Protein AF-A0A091H5Q1-F1 (afdb_monomer)

Radius of gyration: 19.89 Å; Cα contacts (8 Å, |Δi|>4): 163; chains: 1; bounding box: 53×26×58 Å

Sequence (190 aa):
LQGIIQAYKSGITLQGNTTSLGRWDFSGSFFFSISAITTIGYGNLSPSTATGRIFCILFALFGIPLNLVLLNEIGQLILLGVQHSAHYLEELFHWKKTSLLIKTCVLVTGFLLFLLLPPLLFSDKEGWSYEEGFYYSFITLSTIGFGDYVIGMNPDRTYPSWYKNVISLWIIFGMAWLALVIKFCINFLE

Structure (mmCIF, N/CA/C/O backbone):
data_AF-A0A091H5Q1-F1
#
_entry.id   AF-A0A091H5Q1-F1
#
loop_
_atom_site.group_PDB
_atom_site.id
_atom_site.type_symbol
_atom_site.label_atom_id
_atom_site.label_alt_id
_atom_site.label_comp_id
_atom_site.label_asym_id
_atom_site.label_entity_id
_atom_site.label_seq_id
_atom_site.pdbx_PDB_ins_code
_atom_site.Cartn_x
_atom_site.Cartn_y
_atom_site.Cartn_z
_atom_site.occupancy
_atom_site.B_iso_or_equiv
_atom_site.auth_seq_id
_atom_site.auth_comp_id
_atom_site.auth_asym_id
_atom_site.auth_atom_id
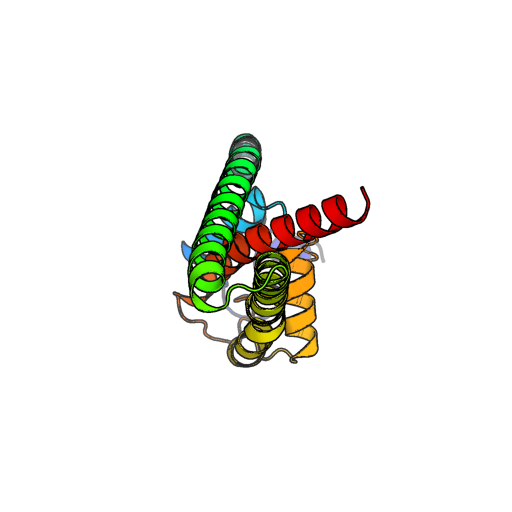_atom_site.pdbx_PDB_model_num
ATOM 1 N N . LEU A 1 1 ? 21.558 -14.231 -26.210 1.00 64.12 1 LEU A N 1
ATOM 2 C CA . LEU A 1 1 ? 21.054 -14.245 -24.814 1.00 64.12 1 LEU A CA 1
ATOM 3 C C . LEU A 1 1 ? 21.439 -12.984 -24.026 1.00 64.12 1 LEU A C 1
ATOM 5 O O . LEU A 1 1 ? 20.551 -12.345 -23.484 1.00 64.12 1 LEU A O 1
ATOM 9 N N . GLN A 1 2 ? 22.715 -12.571 -24.002 1.00 74.69 2 GLN A N 1
ATOM 10 C CA . GLN A 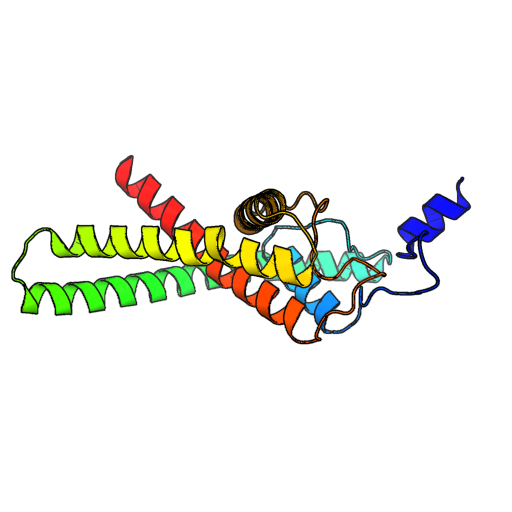1 2 ? 23.159 -11.371 -23.262 1.00 74.69 2 GLN A CA 1
ATOM 11 C C . GLN A 1 2 ? 22.426 -10.076 -23.661 1.00 74.69 2 GLN A C 1
ATOM 13 O O . GLN A 1 2 ? 21.997 -9.338 -22.783 1.00 74.69 2 GLN A O 1
ATOM 18 N N . GLY A 1 3 ? 22.191 -9.843 -24.958 1.00 75.81 3 GLY A N 1
ATOM 19 C CA . GLY A 1 3 ? 21.431 -8.673 -25.422 1.00 75.81 3 GLY A CA 1
ATOM 20 C C . GLY A 1 3 ? 19.977 -8.640 -24.930 1.00 75.81 3 GLY A C 1
ATOM 21 O O . GLY A 1 3 ? 19.479 -7.581 -24.573 1.00 75.81 3 GLY A O 1
ATOM 22 N N . ILE A 1 4 ? 19.328 -9.804 -24.816 1.00 75.50 4 ILE A N 1
ATOM 23 C CA . ILE A 1 4 ? 17.957 -9.939 -24.293 1.00 75.50 4 ILE A CA 1
ATOM 24 C C . ILE A 1 4 ? 17.930 -9.603 -22.798 1.00 75.50 4 ILE A C 1
ATOM 26 O O . ILE A 1 4 ? 17.087 -8.834 -22.345 1.00 75.50 4 ILE A O 1
ATOM 30 N N . ILE A 1 5 ? 18.899 -10.126 -22.040 1.00 72.44 5 ILE A N 1
ATOM 31 C CA . ILE A 1 5 ? 19.049 -9.831 -20.609 1.00 72.44 5 ILE A CA 1
ATOM 32 C C . ILE A 1 5 ? 19.308 -8.336 -20.395 1.00 72.44 5 ILE A C 1
ATOM 34 O O . ILE A 1 5 ? 18.765 -7.740 -19.467 1.00 72.44 5 ILE A O 1
ATOM 38 N N . GLN A 1 6 ? 20.127 -7.719 -21.245 1.00 73.56 6 GLN A N 1
ATOM 39 C CA . GLN A 1 6 ? 20.456 -6.303 -21.135 1.00 73.56 6 GLN A CA 1
ATOM 40 C C . GLN A 1 6 ? 19.273 -5.400 -21.500 1.00 73.56 6 GLN A C 1
ATOM 42 O O . GLN A 1 6 ? 19.016 -4.450 -20.765 1.00 73.56 6 GLN A O 1
ATOM 47 N N . ALA A 1 7 ? 18.509 -5.741 -22.543 1.00 69.75 7 ALA A N 1
ATOM 48 C CA . ALA A 1 7 ? 17.274 -5.046 -22.909 1.00 69.75 7 ALA A CA 1
ATOM 49 C C . ALA A 1 7 ? 16.208 -5.139 -21.800 1.00 69.75 7 ALA A C 1
ATOM 51 O O . ALA A 1 7 ? 15.599 -4.134 -21.428 1.00 69.75 7 ALA A O 1
ATOM 52 N N . TYR A 1 8 ? 16.047 -6.322 -21.199 1.00 70.25 8 TYR A N 1
ATOM 53 C CA . TYR A 1 8 ? 15.157 -6.513 -20.053 1.00 70.25 8 TYR A CA 1
ATOM 54 C C . TYR A 1 8 ? 15.601 -5.670 -18.846 1.00 70.25 8 TYR A C 1
ATOM 56 O O . TYR A 1 8 ? 14.795 -4.957 -18.247 1.00 70.25 8 TYR A O 1
ATOM 64 N N . LYS A 1 9 ? 16.905 -5.670 -18.528 1.00 67.50 9 LYS A N 1
ATOM 65 C CA . LYS A 1 9 ? 17.487 -4.849 -17.448 1.00 67.50 9 LYS A CA 1
ATOM 66 C C . LYS A 1 9 ? 17.387 -3.344 -17.701 1.00 67.50 9 LYS A C 1
ATOM 68 O O . LYS A 1 9 ? 17.325 -2.582 -16.740 1.00 67.50 9 LYS A O 1
ATOM 73 N N . SER A 1 10 ? 17.368 -2.903 -18.958 1.00 64.25 10 SER A N 1
ATOM 74 C CA . SER A 1 10 ? 17.132 -1.499 -19.309 1.00 64.25 10 SER A CA 1
ATOM 75 C C . SER A 1 10 ? 15.648 -1.112 -19.285 1.00 64.25 10 SER A C 1
ATOM 77 O O . SER A 1 10 ? 15.325 0.041 -19.552 1.00 64.25 10 SER A O 1
ATOM 79 N N . GLY A 1 11 ? 14.750 -2.042 -18.942 1.00 61.12 11 GLY A N 1
ATOM 80 C CA . GLY A 1 11 ? 13.317 -1.789 -18.790 1.00 61.12 11 GLY A CA 1
ATOM 81 C C . GLY A 1 11 ? 12.495 -1.968 -20.068 1.00 61.12 11 GLY A C 1
ATOM 82 O O . GLY A 1 11 ? 11.297 -1.677 -20.037 1.00 61.12 11 GLY A O 1
ATOM 83 N N . ILE A 1 12 ? 13.107 -2.469 -21.149 1.00 65.75 12 ILE A N 1
ATOM 84 C CA . ILE A 1 12 ? 12.436 -2.768 -22.418 1.00 65.75 12 ILE A CA 1
ATOM 85 C C . ILE A 1 12 ? 11.731 -4.118 -22.266 1.00 65.75 12 ILE A C 1
ATOM 87 O O . ILE A 1 12 ? 12.368 -5.139 -21.994 1.00 65.75 12 ILE A O 1
ATOM 91 N N . THR A 1 13 ? 10.409 -4.131 -22.417 1.00 61.91 13 THR A N 1
ATOM 92 C CA . THR A 1 13 ? 9.637 -5.373 -22.486 1.00 61.91 13 THR A CA 1
ATOM 93 C C . THR A 1 13 ? 9.862 -6.027 -23.846 1.00 61.91 13 THR A C 1
ATOM 95 O O . THR A 1 13 ? 9.791 -5.383 -24.885 1.00 61.91 13 THR A O 1
ATOM 98 N N . LEU A 1 14 ? 10.148 -7.330 -23.846 1.00 60.03 14 LEU A N 1
ATOM 99 C CA . LEU A 1 14 ? 10.445 -8.098 -25.065 1.00 60.03 14 LEU A CA 1
ATOM 100 C C . LEU A 1 14 ? 9.193 -8.371 -25.920 1.00 60.03 14 LEU A C 1
ATOM 102 O O . LEU A 1 14 ? 9.299 -8.902 -27.020 1.00 60.03 14 LEU A O 1
ATOM 106 N N . GLN A 1 15 ? 8.016 -8.020 -25.400 1.00 55.56 15 GLN A N 1
ATOM 107 C CA . GLN A 1 15 ? 6.706 -8.401 -25.910 1.00 55.56 15 GLN A CA 1
ATOM 108 C C . GLN A 1 15 ? 5.883 -7.136 -26.209 1.00 55.56 15 GLN A C 1
ATOM 110 O O . GLN A 1 15 ? 4.918 -6.832 -25.519 1.00 55.56 15 GLN A O 1
ATOM 115 N N . GLY A 1 16 ? 6.332 -6.340 -27.188 1.00 56.22 16 GLY A N 1
ATOM 116 C CA . GLY A 1 16 ? 5.608 -5.157 -27.676 1.00 56.22 16 GLY A CA 1
ATOM 117 C C . GLY A 1 16 ? 6.505 -4.076 -28.294 1.00 56.22 16 GLY A C 1
ATOM 118 O O . GLY A 1 16 ? 7.691 -3.989 -27.994 1.00 56.22 16 GLY A O 1
ATOM 119 N N . ASN A 1 17 ? 5.929 -3.218 -29.145 1.00 54.94 17 ASN A N 1
ATOM 120 C CA . ASN A 1 17 ? 6.605 -2.060 -29.761 1.00 54.94 17 ASN A CA 1
ATOM 121 C C . ASN A 1 17 ? 6.528 -0.790 -28.879 1.00 54.94 17 ASN A C 1
ATOM 123 O O . ASN A 1 17 ? 6.463 0.331 -29.379 1.00 54.94 17 ASN A O 1
ATOM 127 N N . THR A 1 18 ? 6.461 -0.952 -27.555 1.00 55.91 18 THR A N 1
ATOM 128 C CA . THR A 1 18 ? 6.329 0.156 -26.597 1.00 55.91 18 THR A CA 1
ATOM 129 C C . THR A 1 18 ? 7.589 0.258 -25.748 1.00 55.91 18 THR A C 1
ATOM 131 O O . THR A 1 18 ? 7.932 -0.668 -25.017 1.00 55.91 18 THR A O 1
ATOM 134 N N . THR A 1 19 ? 8.284 1.391 -25.837 1.00 55.19 19 THR A N 1
ATOM 135 C CA . THR A 1 19 ? 9.610 1.605 -25.232 1.00 55.19 19 THR A CA 1
ATOM 136 C C . THR A 1 19 ? 9.572 1.890 -23.729 1.00 55.19 19 THR A C 1
ATOM 138 O O . THR A 1 19 ? 10.580 1.709 -23.048 1.00 55.19 19 THR A O 1
ATOM 141 N N . SER A 1 20 ? 8.425 2.287 -23.176 1.00 55.81 20 SER A N 1
ATOM 142 C CA . SER A 1 20 ? 8.214 2.405 -21.734 1.00 55.81 20 SER A CA 1
ATOM 143 C C . SER A 1 20 ? 6.719 2.334 -21.420 1.00 55.81 20 SER A C 1
ATOM 145 O O . SER A 1 20 ? 5.927 3.155 -21.863 1.00 55.81 20 SER A O 1
ATOM 147 N N . LEU A 1 21 ? 6.309 1.341 -20.638 1.00 60.41 21 LEU A N 1
ATOM 148 C CA . LEU A 1 21 ? 4.916 1.111 -20.237 1.00 60.41 21 LEU A CA 1
ATOM 149 C C . LEU A 1 21 ? 4.403 2.135 -19.193 1.00 60.41 21 LEU A C 1
ATOM 151 O O . LEU A 1 21 ? 3.797 1.779 -18.183 1.00 60.41 21 LEU A O 1
ATOM 155 N N . GLY A 1 22 ? 4.775 3.411 -19.338 1.00 59.81 22 GLY A N 1
ATOM 156 C CA . GLY A 1 22 ? 4.610 4.405 -18.272 1.00 59.81 22 GLY A CA 1
ATOM 157 C C . GLY A 1 22 ? 5.386 4.021 -17.004 1.00 59.81 22 GLY A C 1
ATOM 158 O O . GLY A 1 22 ? 4.942 4.256 -15.884 1.00 59.81 22 GLY A O 1
ATOM 159 N N . ARG A 1 23 ? 6.532 3.341 -17.165 1.00 70.00 23 ARG A N 1
ATOM 160 C CA . ARG A 1 23 ? 7.374 2.861 -16.054 1.00 70.00 23 ARG A CA 1
ATOM 161 C C . ARG A 1 23 ? 7.949 4.012 -15.218 1.00 70.00 23 ARG A C 1
ATOM 163 O O . ARG A 1 23 ? 7.946 3.936 -13.998 1.00 70.00 23 ARG A O 1
ATOM 170 N N . TRP A 1 24 ? 8.414 5.067 -15.889 1.00 83.38 24 TRP A N 1
ATOM 171 C CA . TRP A 1 24 ? 9.031 6.257 -15.285 1.00 83.38 24 TRP A CA 1
ATOM 172 C C . TRP A 1 24 ? 8.299 7.551 -15.660 1.00 83.38 24 TRP A C 1
ATOM 174 O O . TRP A 1 24 ? 8.886 8.630 -15.646 1.00 83.38 24 TRP A O 1
ATOM 184 N N . ASP A 1 25 ? 7.015 7.460 -16.016 1.00 86.56 25 ASP A N 1
ATOM 185 C CA . ASP A 1 25 ? 6.169 8.653 -16.041 1.00 86.56 25 ASP A CA 1
ATOM 186 C C . ASP A 1 25 ? 5.876 9.113 -14.598 1.00 86.56 25 ASP A C 1
ATOM 188 O O . ASP A 1 25 ? 6.304 8.481 -13.626 1.00 86.56 25 ASP A O 1
ATOM 192 N N . PHE A 1 26 ? 5.173 10.233 -14.429 1.00 88.12 26 PHE A N 1
ATOM 193 C CA . PHE A 1 26 ? 4.872 10.756 -13.094 1.00 88.12 26 PHE A CA 1
ATOM 194 C C . PHE A 1 26 ? 4.132 9.732 -12.217 1.00 88.12 26 PHE A C 1
ATOM 196 O O . PHE A 1 26 ? 4.480 9.552 -11.052 1.00 88.12 26 PHE A O 1
ATOM 203 N N . SER A 1 27 ? 3.141 9.031 -12.773 1.00 88.88 27 SER A N 1
ATOM 204 C CA . SER A 1 27 ? 2.296 8.124 -11.994 1.00 88.88 27 SER A CA 1
ATOM 205 C C . SER A 1 27 ? 3.020 6.824 -11.629 1.00 88.88 27 SER A C 1
ATOM 207 O O . SER A 1 27 ? 2.910 6.354 -10.497 1.00 88.88 27 SER A O 1
ATOM 209 N N . GLY A 1 28 ? 3.832 6.285 -12.541 1.00 89.38 28 GLY A N 1
ATOM 210 C CA . GLY A 1 28 ? 4.745 5.175 -12.280 1.00 89.38 28 GLY A CA 1
ATOM 211 C C . GLY A 1 28 ? 5.826 5.540 -11.265 1.00 89.38 28 GLY A C 1
ATOM 212 O O . GLY A 1 28 ? 6.089 4.762 -10.351 1.00 89.38 28 GLY A O 1
ATOM 213 N N . SER A 1 29 ? 6.383 6.751 -11.350 1.00 91.50 29 SER A N 1
ATOM 214 C CA . SER A 1 29 ? 7.378 7.246 -10.387 1.00 91.50 29 SER A CA 1
ATOM 215 C C . SER A 1 29 ? 6.774 7.447 -8.995 1.00 91.50 29 SER A C 1
ATOM 217 O O . SER A 1 29 ? 7.408 7.115 -7.992 1.00 91.50 29 SER A O 1
ATOM 219 N N . PHE A 1 30 ? 5.535 7.941 -8.913 1.00 92.75 30 PHE A N 1
ATOM 220 C CA . PHE A 1 30 ? 4.805 8.073 -7.653 1.00 92.75 30 PHE A CA 1
ATOM 221 C C . PHE A 1 30 ? 4.505 6.704 -7.032 1.00 92.75 30 PHE A C 1
ATOM 223 O O . PHE A 1 30 ? 4.803 6.486 -5.859 1.00 92.75 30 PHE A O 1
ATOM 230 N N . PHE A 1 31 ? 4.002 5.753 -7.825 1.00 93.50 31 PHE A N 1
ATOM 231 C CA . PHE A 1 31 ? 3.775 4.373 -7.384 1.00 93.50 31 PHE A CA 1
ATOM 232 C C . PHE A 1 31 ? 5.066 3.697 -6.899 1.00 93.50 31 PHE A C 1
ATOM 234 O O . PHE A 1 31 ? 5.077 3.091 -5.829 1.00 93.50 31 PHE A O 1
ATOM 241 N N . PHE A 1 32 ? 6.176 3.870 -7.625 1.00 93.56 32 PHE A N 1
ATOM 242 C CA . PHE A 1 32 ? 7.494 3.404 -7.192 1.00 93.56 32 PHE A CA 1
ATOM 243 C C . PHE A 1 32 ? 7.899 4.013 -5.849 1.00 93.56 32 PHE A C 1
ATOM 245 O O . PHE A 1 32 ? 8.291 3.284 -4.940 1.00 93.56 32 PHE A O 1
ATOM 252 N N . SER A 1 33 ? 7.757 5.332 -5.712 1.00 95.06 33 SER A N 1
ATOM 253 C CA . SER A 1 33 ? 8.126 6.066 -4.500 1.00 95.06 33 SER A CA 1
ATOM 254 C C . SER A 1 33 ? 7.356 5.554 -3.288 1.00 95.06 33 SER A C 1
ATOM 256 O O . SER A 1 33 ? 7.978 5.251 -2.272 1.00 95.06 33 SER A O 1
ATOM 258 N N . ILE A 1 34 ? 6.035 5.375 -3.422 1.00 95.50 34 ILE A N 1
ATOM 259 C CA . ILE A 1 34 ? 5.202 4.757 -2.385 1.00 95.50 34 ILE A CA 1
ATOM 260 C C . ILE A 1 34 ? 5.694 3.340 -2.096 1.00 95.50 34 ILE A C 1
ATOM 262 O O . ILE A 1 34 ? 6.075 3.076 -0.965 1.00 95.50 34 ILE A O 1
ATOM 266 N N . SER A 1 35 ? 5.817 2.470 -3.103 1.00 95.25 35 SER A N 1
ATOM 267 C CA . SER A 1 35 ? 6.255 1.079 -2.896 1.00 95.25 35 SER A CA 1
ATOM 268 C C . SER A 1 35 ? 7.613 0.945 -2.188 1.00 95.25 35 SER A C 1
ATOM 270 O O . SER A 1 35 ? 7.834 -0.025 -1.461 1.00 95.25 35 SER A O 1
ATOM 272 N N . ALA A 1 36 ? 8.517 1.911 -2.390 1.00 95.69 36 ALA A N 1
ATOM 273 C CA . ALA A 1 36 ? 9.833 1.947 -1.767 1.00 95.69 36 ALA A CA 1
ATOM 274 C C . ALA A 1 36 ? 9.760 2.376 -0.293 1.00 95.69 36 ALA A C 1
ATOM 276 O O . ALA A 1 36 ? 10.342 1.707 0.560 1.00 95.69 36 ALA A O 1
ATOM 277 N N . ILE A 1 37 ? 9.033 3.456 0.029 1.00 96.50 37 ILE A N 1
ATOM 278 C CA . ILE A 1 37 ? 8.906 3.940 1.419 1.00 96.50 37 ILE A CA 1
ATOM 279 C C . ILE A 1 37 ? 7.985 3.063 2.272 1.00 96.50 37 ILE A C 1
ATOM 281 O O . ILE A 1 37 ? 8.140 3.009 3.489 1.00 96.50 37 ILE A O 1
ATOM 285 N N . THR A 1 38 ? 7.045 2.357 1.642 1.00 95.25 38 THR A N 1
ATOM 286 C CA . THR A 1 38 ? 6.162 1.382 2.293 1.00 95.25 38 THR A CA 1
ATOM 287 C C . THR A 1 38 ? 6.792 -0.00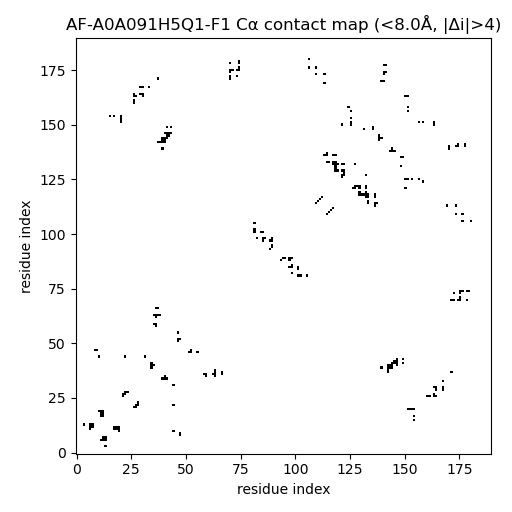0 2.413 1.00 95.25 38 THR A C 1
ATOM 289 O O . THR A 1 38 ? 6.106 -0.940 2.797 1.00 95.25 38 THR A O 1
ATOM 292 N N . THR A 1 39 ? 8.068 -0.140 2.039 1.00 95.81 39 THR A N 1
ATOM 293 C CA . THR A 1 39 ? 8.840 -1.389 2.107 1.00 95.81 39 THR A CA 1
ATOM 294 C C . THR A 1 39 ? 8.219 -2.571 1.354 1.00 95.81 39 THR A C 1
ATOM 296 O O . THR A 1 39 ? 8.555 -3.710 1.644 1.00 95.81 39 THR A O 1
ATOM 299 N N . ILE A 1 40 ? 7.339 -2.317 0.377 1.00 96.19 40 ILE A N 1
ATOM 300 C CA . ILE A 1 40 ? 6.744 -3.364 -0.470 1.00 96.19 40 ILE A CA 1
ATOM 301 C C . ILE A 1 40 ? 7.777 -3.844 -1.486 1.00 96.19 40 ILE A C 1
ATOM 303 O O . ILE A 1 40 ? 8.013 -5.035 -1.617 1.00 96.19 40 ILE A O 1
ATOM 307 N N . GLY A 1 41 ? 8.384 -2.905 -2.220 1.00 92.94 41 GLY A N 1
ATOM 308 C CA . GLY A 1 41 ? 9.517 -3.191 -3.096 1.00 92.94 41 GLY A CA 1
ATOM 309 C C . GLY A 1 41 ? 9.292 -4.288 -4.146 1.00 92.94 41 GLY A C 1
ATOM 310 O O . GLY A 1 41 ? 10.137 -5.167 -4.259 1.00 92.94 41 GLY A O 1
ATOM 311 N N . TYR A 1 42 ? 8.240 -4.190 -4.973 1.00 91.31 42 TYR A N 1
ATOM 312 C CA . TYR A 1 42 ? 7.899 -5.184 -6.016 1.00 91.31 42 TYR A CA 1
ATOM 313 C C . TYR A 1 42 ? 9.054 -5.620 -6.937 1.00 91.31 42 TYR A C 1
ATOM 315 O O . TYR A 1 42 ? 8.963 -6.637 -7.613 1.00 91.31 42 TYR A O 1
ATOM 323 N N . GLY A 1 43 ? 10.112 -4.817 -7.076 1.00 85.38 43 GLY A N 1
ATOM 324 C CA . GLY A 1 43 ? 11.306 -5.173 -7.854 1.00 85.38 43 GLY A CA 1
ATOM 325 C C . GLY A 1 43 ? 11.132 -5.129 -9.378 1.00 85.38 43 GLY A C 1
ATOM 326 O O . GLY A 1 43 ? 12.122 -5.106 -10.111 1.00 85.38 43 GLY A O 1
ATOM 327 N N . ASN A 1 44 ? 9.898 -5.026 -9.873 1.00 81.06 44 ASN A N 1
ATOM 328 C CA . ASN A 1 44 ? 9.584 -4.860 -11.291 1.00 81.06 44 ASN A CA 1
ATOM 329 C C . ASN A 1 44 ? 10.045 -3.497 -11.854 1.00 81.06 44 ASN A C 1
ATOM 331 O O . ASN A 1 44 ? 10.257 -3.365 -13.062 1.00 81.06 44 ASN A O 1
ATOM 335 N N . LEU A 1 45 ? 10.215 -2.486 -11.000 1.00 82.12 45 LEU A N 1
ATOM 336 C CA . LEU A 1 45 ? 10.811 -1.195 -11.320 1.00 82.12 45 LEU A CA 1
ATOM 337 C C . LEU A 1 45 ? 11.941 -0.908 -10.328 1.00 82.12 45 LEU A C 1
ATOM 339 O O . LEU A 1 45 ? 11.731 -0.914 -9.118 1.00 82.12 45 LEU A O 1
ATOM 343 N N . SER A 1 46 ? 13.146 -0.651 -10.833 1.00 84.19 46 SER A N 1
ATOM 344 C CA . SER A 1 46 ? 14.294 -0.297 -9.997 1.00 84.19 46 SER A CA 1
ATOM 345 C C . SER A 1 46 ? 15.265 0.633 -10.732 1.00 84.19 46 SER A C 1
ATOM 347 O O . SER A 1 46 ? 15.386 0.559 -11.961 1.00 84.19 46 SER A O 1
ATOM 349 N N . PRO A 1 47 ? 15.963 1.534 -10.012 1.00 86.56 47 PRO A N 1
ATOM 350 C CA . PRO A 1 47 ? 16.936 2.430 -10.620 1.00 86.56 47 PRO A CA 1
ATOM 351 C C . PRO A 1 47 ? 18.135 1.644 -11.171 1.00 86.56 47 PRO A C 1
ATOM 353 O O . PRO A 1 47 ? 18.871 0.958 -10.453 1.00 86.56 47 PRO A O 1
ATOM 356 N N . SER A 1 48 ? 18.366 1.777 -12.474 1.00 84.25 48 SER A N 1
ATOM 357 C CA . SER A 1 48 ? 19.481 1.127 -13.168 1.00 84.25 48 SER A CA 1
ATOM 358 C C . SER A 1 48 ? 20.782 1.937 -13.104 1.00 84.25 48 SER A C 1
ATOM 360 O O . SER A 1 48 ? 21.861 1.353 -13.192 1.00 84.25 48 SER A O 1
ATOM 362 N N . THR A 1 49 ? 20.701 3.257 -12.901 1.00 89.38 49 THR A N 1
ATOM 363 C CA . THR A 1 49 ? 21.856 4.168 -12.858 1.00 89.38 49 THR A CA 1
ATOM 364 C C . THR A 1 49 ? 22.504 4.218 -11.473 1.00 89.38 49 THR A C 1
ATOM 366 O O . THR A 1 49 ? 21.826 4.110 -10.451 1.00 89.38 49 THR A O 1
ATOM 369 N N . ALA A 1 50 ? 23.824 4.429 -11.419 1.00 92.56 50 ALA A N 1
ATOM 370 C CA . ALA A 1 50 ? 24.553 4.560 -10.152 1.00 92.56 50 ALA A CA 1
ATOM 371 C C . ALA A 1 50 ? 24.005 5.717 -9.297 1.00 92.56 50 ALA A C 1
ATOM 373 O O . ALA A 1 50 ? 23.680 5.526 -8.127 1.00 92.56 50 ALA A O 1
ATOM 374 N N . THR A 1 51 ? 23.805 6.887 -9.909 1.00 93.94 51 THR A N 1
ATOM 375 C CA . THR A 1 51 ? 23.225 8.065 -9.249 1.00 93.94 51 THR A CA 1
ATOM 376 C C . THR A 1 51 ? 21.807 7.802 -8.742 1.00 93.94 51 THR A C 1
ATOM 378 O O . THR A 1 51 ? 21.494 8.149 -7.607 1.00 93.94 51 THR A O 1
ATOM 381 N N . GLY A 1 52 ? 20.958 7.140 -9.540 1.00 92.19 52 GLY A N 1
ATOM 382 C CA . GLY A 1 52 ? 19.588 6.807 -9.140 1.00 92.19 52 GLY A CA 1
ATOM 383 C C . GLY A 1 52 ? 19.533 5.842 -7.955 1.00 92.19 52 GLY A C 1
ATOM 384 O O . GLY A 1 52 ? 18.679 5.989 -7.085 1.00 92.19 52 GLY A O 1
ATOM 385 N N . ARG A 1 53 ? 20.475 4.895 -7.866 1.00 93.75 53 ARG A N 1
ATOM 386 C CA . ARG A 1 53 ? 20.596 3.991 -6.710 1.00 93.75 53 ARG A CA 1
ATOM 387 C C . ARG A 1 53 ? 21.018 4.731 -5.445 1.00 93.75 53 ARG A C 1
ATOM 389 O O . ARG A 1 53 ? 20.402 4.520 -4.408 1.00 93.75 53 ARG A O 1
ATOM 396 N N . ILE A 1 54 ? 22.011 5.619 -5.532 1.00 96.69 54 ILE A N 1
ATOM 397 C CA . ILE A 1 54 ? 22.445 6.447 -4.391 1.00 96.69 54 ILE A CA 1
ATOM 398 C C . ILE A 1 54 ? 21.289 7.326 -3.901 1.00 96.69 54 ILE A C 1
ATOM 400 O O . ILE A 1 54 ? 21.014 7.373 -2.704 1.00 96.69 54 ILE A O 1
ATOM 404 N N . PHE A 1 55 ? 20.566 7.965 -4.824 1.00 95.62 55 PHE A N 1
ATOM 405 C CA . PHE A 1 55 ? 19.368 8.730 -4.490 1.00 95.62 55 PHE A CA 1
ATOM 406 C C . PHE A 1 55 ? 18.308 7.859 -3.804 1.00 95.62 55 PHE A C 1
ATOM 408 O O . PHE A 1 55 ? 17.790 8.245 -2.762 1.00 95.62 55 PHE A O 1
ATOM 415 N N . CYS A 1 56 ? 18.024 6.668 -4.339 1.00 95.31 56 CYS A N 1
ATOM 416 C CA . CYS A 1 56 ? 17.045 5.744 -3.766 1.00 95.31 56 CYS A CA 1
ATOM 417 C C . CYS A 1 56 ? 17.415 5.300 -2.341 1.00 95.31 56 CYS A C 1
ATOM 419 O O . CYS A 1 56 ? 16.524 5.155 -1.510 1.00 95.31 56 CYS A O 1
ATOM 421 N N . ILE A 1 57 ? 18.709 5.121 -2.044 1.00 96.31 57 ILE A N 1
ATOM 422 C CA . ILE A 1 57 ? 19.190 4.805 -0.689 1.00 96.31 57 ILE A CA 1
ATOM 423 C C . ILE A 1 57 ? 18.854 5.949 0.273 1.00 96.31 57 ILE A C 1
ATOM 425 O O . ILE A 1 57 ? 18.251 5.709 1.316 1.00 96.31 57 ILE A O 1
ATOM 429 N N . LEU A 1 58 ? 19.202 7.190 -0.081 1.00 97.19 58 LEU A N 1
ATOM 430 C CA . LEU A 1 58 ? 18.905 8.362 0.753 1.00 97.19 58 LEU A CA 1
ATOM 431 C C . LEU A 1 58 ? 17.395 8.585 0.899 1.00 97.19 58 LEU A C 1
ATOM 433 O O . LEU A 1 58 ? 16.911 8.871 1.991 1.00 97.19 58 LEU A O 1
ATOM 437 N N . PHE A 1 59 ? 16.645 8.405 -0.187 1.00 96.62 59 PHE A N 1
ATOM 438 C CA . PHE A 1 59 ? 15.192 8.509 -0.197 1.00 96.62 59 PHE A CA 1
ATOM 439 C C . PHE A 1 59 ? 14.539 7.482 0.737 1.00 96.62 59 PHE A C 1
ATOM 441 O O . PHE A 1 59 ? 13.700 7.856 1.550 1.00 96.62 59 PHE A O 1
ATOM 448 N N . ALA A 1 60 ? 14.953 6.213 0.683 1.00 96.19 60 ALA A N 1
ATOM 449 C CA . ALA A 1 60 ? 14.431 5.169 1.563 1.00 96.19 60 ALA A CA 1
ATOM 450 C C . ALA A 1 60 ? 14.838 5.382 3.032 1.00 96.19 60 ALA A C 1
ATOM 452 O O . ALA A 1 60 ? 14.014 5.179 3.922 1.00 96.19 60 ALA A O 1
ATOM 453 N N . LEU A 1 61 ? 16.070 5.848 3.285 1.00 96.69 61 LEU A N 1
ATOM 454 C CA . LEU A 1 61 ? 16.591 6.103 4.633 1.00 96.69 61 LEU A CA 1
ATOM 455 C C . LEU A 1 61 ? 15.706 7.070 5.431 1.00 96.69 61 LEU A C 1
ATOM 457 O O . LEU A 1 61 ? 15.447 6.825 6.605 1.00 96.69 61 LEU A O 1
ATOM 461 N N . PHE A 1 62 ? 15.233 8.149 4.803 1.00 96.81 62 PHE A N 1
ATOM 462 C CA . PHE A 1 62 ? 14.335 9.114 5.449 1.00 96.81 62 PHE A CA 1
ATOM 463 C C . PHE A 1 62 ? 12.853 8.793 5.222 1.00 96.81 62 PHE A C 1
ATOM 465 O O . PHE A 1 62 ? 12.024 9.030 6.101 1.00 96.81 62 PHE A O 1
ATOM 472 N N . GLY A 1 63 ? 12.514 8.237 4.060 1.00 96.81 63 GLY A N 1
ATOM 473 C CA . GLY A 1 63 ? 11.141 7.955 3.661 1.00 96.81 63 GLY A CA 1
ATOM 474 C C . GLY A 1 63 ? 10.488 6.838 4.469 1.00 96.81 63 GLY A C 1
ATOM 475 O O . GLY A 1 63 ? 9.333 6.988 4.854 1.00 96.81 63 GLY A O 1
ATOM 476 N N . ILE A 1 64 ? 11.211 5.754 4.778 1.00 96.50 64 ILE A N 1
ATOM 477 C CA . ILE A 1 64 ? 10.657 4.630 5.553 1.00 96.50 64 ILE A CA 1
ATOM 478 C C . ILE A 1 64 ? 10.286 5.070 6.983 1.00 96.50 64 ILE A C 1
ATOM 480 O O . ILE A 1 64 ? 9.130 4.873 7.364 1.00 96.50 64 ILE A O 1
ATOM 484 N N . PRO A 1 65 ? 11.173 5.719 7.774 1.00 96.69 65 PRO A N 1
ATOM 485 C CA . PRO A 1 65 ? 10.795 6.233 9.092 1.00 96.69 65 PRO A CA 1
ATOM 486 C C . PRO A 1 65 ? 9.626 7.219 9.039 1.00 96.69 65 PRO A C 1
ATOM 488 O O . PRO A 1 65 ? 8.711 7.129 9.856 1.00 96.69 65 PRO A O 1
ATOM 491 N N . LEU A 1 66 ? 9.621 8.133 8.062 1.00 95.38 66 LEU A N 1
ATOM 492 C CA . LEU A 1 66 ? 8.534 9.098 7.902 1.00 95.38 66 LEU A CA 1
ATOM 493 C C . LEU A 1 66 ? 7.203 8.407 7.579 1.00 95.38 66 LEU A C 1
ATOM 495 O O . LEU A 1 66 ? 6.171 8.776 8.134 1.00 95.38 66 LEU A O 1
ATOM 499 N N . ASN A 1 67 ? 7.226 7.382 6.725 1.00 94.50 67 ASN A N 1
ATOM 500 C CA . ASN A 1 67 ? 6.049 6.585 6.411 1.00 94.50 67 ASN A CA 1
ATOM 501 C C . ASN A 1 67 ? 5.536 5.830 7.648 1.00 94.50 67 ASN A C 1
ATOM 503 O O . ASN A 1 67 ? 4.334 5.811 7.882 1.00 94.50 67 ASN A O 1
ATOM 507 N N . LEU A 1 68 ? 6.413 5.277 8.492 1.00 92.69 68 LEU A N 1
ATOM 508 C CA . LEU A 1 68 ? 5.993 4.642 9.750 1.00 92.69 68 LEU A CA 1
ATOM 509 C C . LEU A 1 68 ? 5.303 5.630 10.703 1.00 92.69 68 LEU A C 1
ATOM 511 O O . LEU A 1 68 ? 4.274 5.293 11.290 1.00 92.69 68 LEU A O 1
ATOM 515 N N . VAL A 1 69 ? 5.826 6.855 10.825 1.00 94.12 69 VAL A N 1
ATOM 516 C CA . VAL A 1 69 ? 5.173 7.922 11.605 1.00 94.12 69 VAL A CA 1
ATOM 517 C C . VAL A 1 69 ? 3.811 8.271 11.004 1.00 94.12 69 VAL A C 1
ATOM 519 O O . VAL A 1 69 ? 2.823 8.322 11.732 1.00 94.12 69 VAL A O 1
ATOM 522 N N . LEU A 1 70 ? 3.730 8.432 9.680 1.00 93.31 70 LEU A N 1
ATOM 523 C CA . LEU A 1 70 ? 2.474 8.699 8.977 1.00 93.31 70 LEU A CA 1
ATOM 524 C C . LEU A 1 70 ? 1.430 7.600 9.226 1.00 93.31 70 LEU A C 1
ATOM 526 O O . LEU A 1 70 ? 0.282 7.907 9.536 1.00 93.31 70 LEU A O 1
ATOM 530 N N . LEU A 1 71 ? 1.818 6.327 9.120 1.00 91.75 71 LEU A N 1
ATOM 531 C CA . LEU A 1 71 ? 0.926 5.195 9.376 1.00 91.75 71 LEU A CA 1
ATOM 532 C C . LEU A 1 71 ? 0.425 5.185 10.822 1.00 91.75 71 LEU A C 1
ATOM 534 O O . LEU A 1 71 ? -0.752 4.905 11.052 1.00 91.75 71 LEU A O 1
ATOM 538 N N . ASN A 1 72 ? 1.290 5.518 11.785 1.00 90.50 72 ASN A N 1
ATOM 539 C CA . ASN A 1 72 ? 0.887 5.640 13.182 1.00 90.50 72 ASN A CA 1
ATOM 540 C C . ASN A 1 72 ? -0.144 6.763 13.360 1.00 90.50 72 ASN A C 1
ATOM 542 O O . ASN A 1 72 ? -1.195 6.516 13.943 1.00 90.50 72 ASN A O 1
ATOM 546 N N . GLU A 1 73 ? 0.097 7.954 12.808 1.00 92.62 73 GLU A N 1
ATOM 547 C CA . GLU A 1 73 ? -0.851 9.075 12.887 1.00 92.62 73 GLU A CA 1
ATOM 548 C C . GLU A 1 73 ? -2.201 8.743 12.233 1.00 92.62 73 GLU A C 1
ATOM 550 O O . GLU A 1 73 ? -3.252 8.948 12.841 1.00 92.62 73 GLU A O 1
ATOM 555 N N . ILE A 1 74 ? -2.202 8.142 11.036 1.00 92.56 74 ILE A N 1
ATOM 556 C CA . ILE A 1 74 ? -3.441 7.695 10.376 1.00 92.56 74 ILE A CA 1
ATOM 557 C C . ILE A 1 74 ? -4.165 6.656 11.243 1.00 92.56 74 ILE A C 1
ATOM 559 O O . ILE A 1 74 ? -5.382 6.737 11.420 1.00 92.56 74 ILE A O 1
ATOM 563 N N . GLY A 1 75 ? -3.432 5.702 11.822 1.00 88.88 75 GLY A N 1
ATOM 564 C CA . GLY A 1 75 ? -3.993 4.710 12.736 1.00 88.88 75 GLY A CA 1
ATOM 565 C C . GLY A 1 75 ? -4.648 5.346 13.966 1.00 88.88 75 GLY A C 1
ATOM 566 O O . GLY A 1 75 ? -5.750 4.949 14.351 1.00 88.88 75 GLY A O 1
ATOM 567 N N . GLN A 1 76 ? -4.020 6.367 14.556 1.00 88.75 76 GLN A N 1
ATOM 568 C CA . GLN A 1 76 ? -4.591 7.112 15.682 1.00 88.75 76 GLN A CA 1
ATOM 569 C C . GLN A 1 76 ? -5.833 7.900 15.268 1.00 88.75 76 GLN A C 1
ATOM 571 O O . GLN A 1 76 ? -6.826 7.867 15.987 1.00 88.75 76 GLN A O 1
ATOM 576 N N . LEU A 1 77 ? -5.832 8.542 14.097 1.00 91.12 77 LEU A N 1
ATOM 577 C CA . LEU A 1 77 ? -7.009 9.245 13.579 1.00 91.12 77 LEU A CA 1
ATOM 578 C C . LEU A 1 77 ? -8.200 8.301 13.385 1.00 91.12 77 LEU A C 1
ATOM 580 O O . LEU A 1 77 ? -9.316 8.630 13.792 1.00 91.12 77 LEU A O 1
ATOM 584 N N . ILE A 1 78 ? -7.966 7.110 12.826 1.00 87.69 78 ILE A N 1
ATOM 585 C CA . ILE A 1 78 ? -9.002 6.077 12.715 1.00 87.69 78 ILE A CA 1
ATOM 586 C C . ILE A 1 78 ? -9.497 5.701 14.115 1.00 87.69 78 ILE A C 1
ATOM 588 O O . ILE A 1 78 ? -10.701 5.713 14.353 1.00 87.69 78 ILE A O 1
ATOM 592 N N . LEU A 1 79 ? -8.593 5.425 15.060 1.00 85.62 79 LEU A N 1
ATOM 593 C CA . LEU A 1 79 ? -8.958 5.037 16.424 1.00 85.62 79 LEU A CA 1
ATOM 594 C C . LEU A 1 79 ? -9.759 6.123 17.158 1.00 85.62 79 LEU A C 1
ATOM 596 O O . LEU A 1 79 ? -10.737 5.798 17.830 1.00 85.62 79 LEU A O 1
ATOM 600 N N . LEU A 1 80 ? -9.389 7.395 17.006 1.00 88.38 80 LEU A N 1
ATOM 601 C CA . LEU A 1 80 ? -10.130 8.535 17.547 1.00 88.38 80 LEU A CA 1
ATOM 602 C C . LEU A 1 80 ? -11.530 8.617 16.930 1.00 88.38 80 LEU A C 1
ATOM 604 O O . LEU A 1 80 ? -12.507 8.783 17.657 1.00 88.38 80 LEU A O 1
ATOM 608 N N . GLY A 1 81 ? -11.650 8.419 15.614 1.00 86.81 81 GLY A N 1
ATOM 609 C CA . GLY A 1 81 ? -12.947 8.335 14.938 1.00 86.81 81 GLY A CA 1
ATOM 610 C C . GLY A 1 81 ? -13.814 7.188 15.468 1.00 86.81 81 GLY A C 1
ATOM 611 O O . GLY A 1 81 ? -15.012 7.370 15.703 1.00 86.81 81 GLY A O 1
ATOM 612 N N . VAL A 1 82 ? -13.206 6.028 15.737 1.00 85.81 82 VAL A N 1
ATOM 613 C CA . VAL A 1 82 ? -13.873 4.875 16.364 1.00 85.81 82 VAL A CA 1
ATOM 614 C C . VAL A 1 82 ? -14.345 5.209 17.776 1.00 85.81 82 VAL A C 1
ATOM 616 O O . VAL A 1 82 ? -15.489 4.918 18.113 1.00 85.81 82 VAL A O 1
ATOM 619 N N . GLN A 1 83 ? -13.495 5.823 18.599 1.00 85.88 83 GLN A N 1
ATOM 620 C CA . GLN A 1 83 ? -13.835 6.205 19.973 1.00 85.88 83 GLN A CA 1
ATOM 621 C C . GLN A 1 83 ? -14.951 7.248 20.014 1.00 85.88 83 GLN A C 1
ATOM 623 O O . GLN A 1 83 ? -15.880 7.112 20.805 1.00 85.88 83 GLN A O 1
ATOM 628 N N . HIS A 1 84 ? -14.893 8.247 19.134 1.00 88.06 84 HIS A N 1
ATOM 629 C CA . HIS A 1 84 ? -15.922 9.274 19.031 1.00 88.06 84 HIS A CA 1
ATOM 630 C C . HIS A 1 84 ? -17.273 8.671 18.624 1.00 88.06 84 HIS A C 1
ATOM 632 O O . HIS A 1 84 ? -18.289 8.910 19.275 1.00 88.06 84 HIS A O 1
ATOM 638 N N . SER A 1 85 ? -17.264 7.804 17.607 1.00 84.50 85 SER A N 1
ATOM 639 C CA . SER A 1 85 ? -18.458 7.069 17.168 1.00 84.50 85 SER A CA 1
ATOM 640 C C . SER A 1 85 ? -18.996 6.149 18.266 1.00 84.50 85 SER A C 1
ATOM 642 O O . SER A 1 85 ? -20.207 6.015 18.430 1.00 84.50 85 SER A O 1
ATOM 644 N N . ALA A 1 86 ? -18.101 5.531 19.043 1.00 84.69 86 ALA A N 1
ATOM 645 C CA . ALA A 1 86 ? -18.473 4.675 20.158 1.00 84.69 86 ALA A CA 1
ATOM 646 C C . ALA A 1 86 ? -19.129 5.426 21.298 1.00 84.69 86 ALA A C 1
ATOM 648 O O . ALA A 1 86 ? -20.156 4.967 21.786 1.00 84.69 86 ALA A O 1
ATOM 649 N N . HIS A 1 87 ? -18.600 6.587 21.667 1.00 84.50 87 HIS A N 1
ATOM 650 C CA . HIS A 1 87 ? -19.198 7.391 22.718 1.00 84.50 87 HIS A CA 1
ATOM 651 C C . HIS A 1 87 ? -20.603 7.872 22.328 1.00 84.50 87 HIS A C 1
ATOM 653 O O . HIS A 1 87 ? -21.545 7.696 23.095 1.00 84.50 87 HIS A O 1
ATOM 659 N N . TYR A 1 88 ? -20.767 8.353 21.091 1.00 85.50 88 TYR A N 1
ATOM 660 C CA . TYR A 1 88 ? -22.068 8.773 20.565 1.00 85.50 88 TYR A CA 1
ATOM 661 C C . TYR A 1 88 ? -23.103 7.632 20.568 1.00 85.50 88 TYR A C 1
ATOM 663 O O . TYR A 1 88 ? -24.251 7.811 20.974 1.00 85.50 88 TYR A O 1
ATOM 671 N N . LEU A 1 89 ? -22.696 6.426 20.157 1.00 84.38 89 LEU A N 1
ATOM 672 C CA . LEU A 1 89 ? -23.573 5.252 20.169 1.00 84.38 89 LEU A CA 1
ATOM 673 C C . LEU A 1 89 ? -23.844 4.717 21.584 1.00 84.38 89 LEU A C 1
ATOM 675 O O . LEU A 1 89 ? -24.925 4.187 21.837 1.00 84.38 89 LE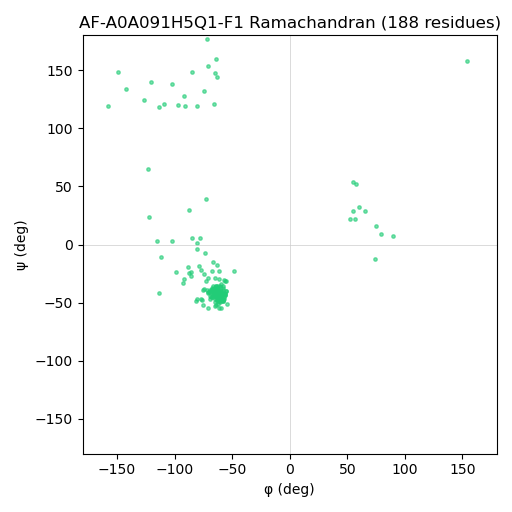U A O 1
ATOM 679 N N . GLU A 1 90 ? -22.902 4.857 22.516 1.00 85.31 90 GLU A N 1
ATOM 680 C CA . GLU A 1 90 ? -23.098 4.503 23.927 1.00 85.31 90 GLU A CA 1
ATOM 681 C C . GLU A 1 90 ? -24.123 5.410 24.610 1.00 85.31 90 GLU A C 1
ATOM 683 O O . GLU A 1 90 ? -24.948 4.902 25.373 1.00 85.31 90 GLU A O 1
ATOM 688 N N . GLU A 1 91 ? -24.126 6.707 24.296 1.00 84.19 91 GLU A N 1
ATOM 689 C CA . GLU A 1 91 ? -25.155 7.643 24.765 1.00 84.19 91 GLU A CA 1
ATOM 690 C C . GLU A 1 91 ? -26.546 7.304 24.209 1.00 84.19 91 GLU A C 1
ATOM 692 O O . GLU A 1 91 ? -27.536 7.421 24.926 1.00 84.19 91 GLU A O 1
ATOM 697 N N . LEU A 1 92 ? -26.628 6.825 22.963 1.00 85.44 92 LEU A N 1
ATOM 698 C CA . LEU A 1 92 ? -27.894 6.438 22.329 1.00 85.44 92 LEU A CA 1
ATOM 699 C C . LEU A 1 92 ? -28.458 5.101 22.836 1.00 85.44 92 LEU A C 1
ATOM 701 O O . LEU A 1 92 ? -29.673 4.963 22.967 1.00 85.44 92 LEU A O 1
ATOM 705 N N . PHE A 1 93 ? -27.603 4.100 23.072 1.00 80.31 93 PHE A N 1
ATOM 706 C CA . PHE A 1 93 ? -28.039 2.719 23.332 1.00 80.31 93 PHE A CA 1
ATOM 707 C C . PHE A 1 93 ? -27.792 2.218 24.766 1.00 80.31 93 PHE A C 1
ATOM 709 O O . PHE A 1 93 ? -28.302 1.155 25.112 1.00 80.31 93 PHE A O 1
ATOM 716 N N . HIS A 1 94 ? -27.036 2.928 25.617 1.00 78.38 94 HIS A N 1
ATOM 717 C CA . HIS A 1 94 ? -26.708 2.545 27.009 1.00 78.38 94 HIS A CA 1
ATOM 718 C C . HIS A 1 94 ? -26.117 1.125 27.198 1.00 78.38 94 HIS A C 1
ATOM 720 O O . HIS A 1 94 ? -26.167 0.543 28.286 1.00 78.38 94 HIS A O 1
ATOM 726 N N . TRP A 1 95 ? -25.539 0.524 26.155 1.00 76.69 95 TRP A N 1
ATOM 727 C CA . TRP A 1 95 ? -25.005 -0.841 26.202 1.00 76.69 95 TRP A CA 1
ATOM 728 C C . TRP A 1 95 ? -23.517 -0.874 26.579 1.00 76.69 95 TRP A C 1
ATOM 730 O O . TRP A 1 95 ? -22.678 -0.273 25.918 1.00 76.69 95 TRP A O 1
ATOM 740 N N . LYS A 1 96 ? -23.152 -1.679 27.591 1.00 70.19 96 LYS A N 1
ATOM 741 C CA . LYS A 1 96 ? -21.758 -1.816 28.077 1.00 70.19 96 LYS A CA 1
ATOM 742 C C . LYS A 1 96 ? -20.779 -2.458 27.078 1.00 70.19 96 LYS A C 1
ATOM 744 O O . LYS A 1 96 ? -19.575 -2.407 27.299 1.00 70.19 96 LYS A O 1
ATOM 749 N N . LYS A 1 97 ? -21.268 -3.110 26.014 1.00 79.62 97 LYS A N 1
ATOM 750 C CA . LYS A 1 97 ? -20.438 -3.803 25.002 1.00 79.62 97 LYS A CA 1
ATOM 751 C C . LYS A 1 97 ? -20.264 -3.013 23.694 1.00 79.62 97 LYS A C 1
ATOM 753 O O . LYS A 1 97 ? -19.628 -3.519 22.771 1.00 79.62 97 LYS A O 1
ATOM 758 N N . THR A 1 98 ? -20.795 -1.796 23.604 1.00 79.38 98 THR A N 1
ATOM 759 C CA . THR A 1 98 ? -20.812 -0.985 22.375 1.00 79.38 98 THR A CA 1
ATOM 760 C C . THR A 1 98 ? -19.409 -0.660 21.860 1.00 79.38 98 THR A C 1
ATOM 762 O O . THR A 1 98 ? -19.137 -0.890 20.682 1.00 79.38 98 THR A O 1
ATOM 765 N N . SER A 1 99 ? -18.474 -0.257 22.730 1.00 78.00 99 SER A N 1
ATOM 766 C CA . SER A 1 99 ? -17.072 -0.030 22.340 1.00 78.00 99 SER A CA 1
ATOM 767 C C . SER A 1 99 ? -16.407 -1.244 21.669 1.00 78.00 99 SER A C 1
ATOM 769 O O . SER A 1 99 ? -15.677 -1.085 20.689 1.00 78.00 99 SER A O 1
ATOM 771 N N . LEU A 1 100 ? -16.668 -2.467 22.153 1.00 82.31 100 LEU A N 1
ATOM 772 C CA . LEU A 1 100 ? -16.123 -3.686 21.541 1.00 82.31 100 LEU A CA 1
ATOM 773 C C . LEU A 1 100 ? -16.753 -3.940 20.168 1.00 82.31 100 LEU A C 1
ATOM 775 O O . LEU A 1 100 ? -16.028 -4.173 19.205 1.00 82.31 100 LEU A O 1
ATOM 779 N N . LEU A 1 101 ? -18.083 -3.842 20.072 1.00 85.25 101 LEU A N 1
ATOM 780 C CA . LEU A 1 101 ? -18.811 -4.046 18.817 1.00 85.25 101 LEU A CA 1
ATOM 781 C C . LEU A 1 101 ? -18.327 -3.096 17.721 1.00 85.25 101 LEU A C 1
ATOM 783 O O . LEU A 1 101 ? -18.106 -3.531 16.597 1.00 85.25 101 LEU A O 1
ATOM 787 N N . ILE A 1 102 ? -18.100 -1.823 18.041 1.00 85.56 102 ILE A N 1
ATOM 788 C CA . ILE A 1 102 ? -17.681 -0.824 17.051 1.00 85.56 102 ILE A CA 1
ATOM 789 C C . ILE A 1 102 ? -16.245 -1.071 16.594 1.00 85.56 102 ILE A C 1
ATOM 791 O O . ILE A 1 102 ? -15.979 -1.018 15.393 1.00 85.56 102 ILE A O 1
ATOM 795 N N . LYS A 1 103 ? -15.332 -1.417 17.513 1.00 85.62 103 LYS A N 1
ATOM 796 C CA . LYS A 1 103 ? -13.968 -1.834 17.146 1.00 85.62 103 LYS A CA 1
ATOM 797 C C . LYS A 1 103 ? -14.002 -3.032 16.194 1.00 85.62 103 LYS A C 1
ATOM 799 O O . LYS A 1 103 ? -13.356 -2.994 15.150 1.00 85.62 103 LYS A O 1
ATOM 804 N N . THR A 1 104 ? -14.801 -4.057 16.501 1.00 86.62 104 THR A N 1
ATOM 805 C CA . THR A 1 104 ? -14.973 -5.224 15.623 1.00 86.62 104 THR A CA 1
ATOM 806 C C . THR A 1 104 ? -15.606 -4.844 14.281 1.00 86.62 104 THR A C 1
ATOM 808 O O . THR A 1 104 ? -15.113 -5.279 13.243 1.00 86.62 104 THR A O 1
ATOM 811 N N . CYS A 1 105 ? -16.631 -3.988 14.259 1.00 89.62 105 CYS A N 1
ATOM 812 C CA . CYS A 1 105 ? -17.251 -3.505 13.022 1.00 89.62 105 CYS A CA 1
ATOM 813 C C . CYS A 1 105 ? -16.257 -2.768 12.123 1.00 89.62 105 CYS A C 1
ATOM 815 O O . CYS A 1 105 ? -16.279 -2.967 10.913 1.00 89.62 105 CYS A O 1
ATOM 817 N N . VAL A 1 106 ? -15.366 -1.949 12.685 1.00 88.56 106 VAL A N 1
ATOM 818 C CA . VAL A 1 106 ? -14.343 -1.220 11.916 1.00 88.56 106 VAL A CA 1
ATOM 819 C C . VAL A 1 106 ? -13.311 -2.180 11.328 1.00 88.56 106 VAL A C 1
ATOM 821 O O . VAL A 1 106 ? -12.927 -2.026 10.168 1.00 88.56 106 VAL A O 1
ATOM 824 N N . LEU A 1 107 ? -12.908 -3.210 12.079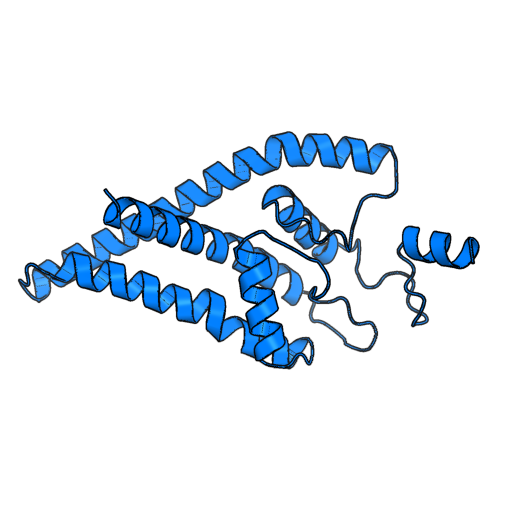 1.00 89.81 107 LEU A N 1
ATOM 825 C CA . LEU A 1 107 ? -12.025 -4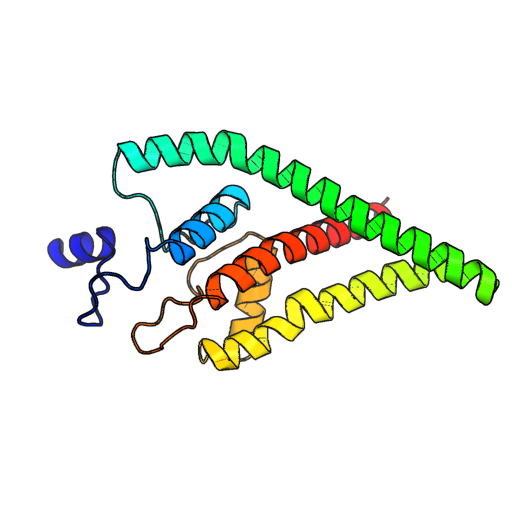.261 11.568 1.00 89.81 107 LEU A CA 1
ATOM 826 C C . LEU A 1 107 ? -12.683 -5.027 10.412 1.00 89.81 107 LEU A C 1
ATOM 828 O O . LEU A 1 107 ? -12.074 -5.160 9.354 1.00 89.81 107 LEU A O 1
ATOM 832 N N . VAL A 1 108 ? -13.938 -5.456 10.569 1.00 91.62 108 VAL A N 1
ATOM 833 C CA . VAL A 1 108 ? -14.688 -6.157 9.511 1.00 91.62 108 VAL A CA 1
ATOM 834 C C . VAL A 1 108 ? -14.897 -5.256 8.295 1.00 91.62 108 VAL A C 1
ATOM 836 O O . VAL A 1 108 ? -14.656 -5.675 7.168 1.00 91.62 108 VAL A O 1
ATOM 839 N N . THR A 1 109 ? -15.288 -4.001 8.507 1.00 91.12 109 THR A N 1
ATOM 840 C CA . THR A 1 109 ? -15.501 -3.038 7.418 1.00 91.12 109 THR A CA 1
ATOM 841 C C . THR A 1 109 ? -14.204 -2.786 6.657 1.00 91.12 109 THR A C 1
ATOM 843 O O . THR A 1 109 ? -14.207 -2.809 5.431 1.00 91.12 109 THR A O 1
ATOM 846 N N . GLY A 1 110 ? -13.078 -2.616 7.351 1.00 92.44 110 GLY A N 1
ATOM 847 C CA . GLY A 1 110 ? -11.784 -2.469 6.692 1.00 92.44 110 GLY A CA 1
ATOM 848 C C . GLY A 1 110 ? -11.333 -3.735 5.959 1.00 92.44 110 GLY A C 1
ATOM 849 O O . GLY A 1 110 ? -10.805 -3.621 4.860 1.00 92.44 110 GLY A O 1
ATOM 850 N N . PHE A 1 111 ? -11.626 -4.933 6.473 1.00 93.12 111 PHE A N 1
ATOM 851 C CA . PHE A 1 111 ? -11.367 -6.183 5.747 1.00 93.12 111 PHE A CA 1
ATOM 852 C C . PHE A 1 111 ? -12.138 -6.225 4.418 1.00 93.12 111 PHE A C 1
ATOM 854 O O . PHE A 1 111 ? -11.565 -6.515 3.367 1.00 93.12 111 PHE A O 1
ATOM 861 N N . LEU A 1 112 ? -13.423 -5.854 4.438 1.00 94.12 112 LEU A N 1
ATOM 862 C CA . LEU A 1 112 ? -14.234 -5.758 3.223 1.00 94.12 112 LEU A CA 1
ATOM 863 C C . LEU A 1 112 ? -13.683 -4.697 2.254 1.00 94.12 112 LEU A C 1
ATOM 865 O O . LEU A 1 112 ? -13.514 -4.979 1.069 1.00 94.12 112 LEU A O 1
ATOM 869 N N . LEU A 1 113 ? -13.375 -3.497 2.753 1.00 94.75 113 LEU A N 1
ATOM 870 C CA . LEU A 1 113 ? -12.951 -2.354 1.937 1.00 94.75 113 LEU A CA 1
ATOM 871 C C . LEU A 1 113 ? -11.537 -2.489 1.363 1.00 94.75 113 LEU A C 1
ATOM 873 O O . LEU A 1 113 ? -11.311 -2.075 0.229 1.00 94.75 113 LEU A O 1
ATOM 877 N N . PHE A 1 114 ? -10.585 -3.023 2.129 1.00 94.81 114 PHE A N 1
ATOM 878 C CA . PHE A 1 114 ? -9.173 -3.052 1.743 1.00 94.81 114 PHE A CA 1
ATOM 879 C C . PHE A 1 114 ? -8.724 -4.385 1.143 1.00 94.81 114 PHE A C 1
ATOM 881 O O . PHE A 1 114 ? -7.756 -4.371 0.389 1.00 94.81 114 PHE A O 1
ATOM 888 N N . LEU A 1 115 ? -9.406 -5.504 1.425 1.00 94.69 115 LEU A N 1
ATOM 889 C CA . LEU A 1 115 ? -9.035 -6.819 0.883 1.00 94.69 115 LEU A CA 1
ATOM 890 C C . LEU A 1 115 ? -10.062 -7.405 -0.091 1.00 94.69 115 LEU A C 1
ATOM 892 O O . LEU A 1 115 ? -9.648 -7.951 -1.107 1.00 94.69 115 LEU A O 1
ATOM 896 N N . LEU A 1 116 ? -11.373 -7.308 0.171 1.00 94.56 116 LEU A N 1
ATOM 897 C CA . LEU A 1 116 ? -12.378 -7.975 -0.682 1.00 94.56 116 LEU A CA 1
ATOM 898 C C . LEU A 1 116 ? -12.926 -7.120 -1.829 1.00 94.56 116 LEU A C 1
ATOM 900 O O . LEU A 1 116 ? -13.308 -7.671 -2.864 1.00 94.56 116 LEU A O 1
ATOM 904 N N . LEU A 1 117 ? -12.983 -5.797 -1.661 1.00 95.25 117 LEU A N 1
ATOM 905 C CA . LEU A 1 117 ? -13.480 -4.867 -2.678 1.00 95.25 117 LEU A CA 1
ATOM 906 C C . LEU A 1 117 ? -12.465 -4.604 -3.811 1.00 95.25 117 LEU A C 1
ATOM 908 O O . LEU A 1 117 ? -12.867 -4.695 -4.974 1.00 95.25 117 LEU A O 1
ATOM 912 N N . PRO A 1 118 ? -11.169 -4.322 -3.550 1.00 96.19 118 PRO A N 1
ATOM 913 C CA . PRO A 1 118 ? -10.197 -4.018 -4.606 1.00 96.19 118 PRO A CA 1
ATOM 914 C C . PRO A 1 118 ? -10.026 -5.108 -5.680 1.00 96.19 118 PRO A C 1
ATOM 916 O O . PRO A 1 118 ? -9.904 -4.747 -6.850 1.00 96.19 118 PRO A O 1
ATOM 919 N N . PRO A 1 119 ? -10.102 -6.419 -5.369 1.00 96.62 119 PRO A N 1
ATOM 920 C CA . PRO A 1 119 ? -10.054 -7.473 -6.382 1.00 96.62 119 PRO A CA 1
ATOM 921 C C . PRO A 1 119 ? -11.104 -7.339 -7.489 1.00 96.62 119 PRO A C 1
ATOM 923 O O . PRO A 1 119 ? -10.822 -7.691 -8.632 1.00 96.62 119 PRO A O 1
ATOM 926 N N . LEU A 1 120 ? -12.285 -6.778 -7.197 1.00 96.19 120 LEU A N 1
ATOM 927 C CA . LEU A 1 120 ? -13.302 -6.502 -8.221 1.00 96.19 120 LEU A CA 1
ATOM 928 C C . LEU A 1 120 ? -12.817 -5.442 -9.220 1.00 96.19 120 LEU A C 1
ATOM 930 O O . LEU A 1 120 ? -12.994 -5.593 -10.428 1.00 96.19 120 LEU A O 1
ATOM 934 N N . LEU A 1 121 ? -12.162 -4.390 -8.719 1.00 95.19 121 LEU A N 1
ATOM 935 C CA . LEU A 1 121 ? -11.563 -3.341 -9.545 1.00 95.19 121 LEU A CA 1
ATOM 936 C C . LEU A 1 121 ? -10.399 -3.897 -10.378 1.00 95.19 121 LEU A C 1
ATOM 938 O O . LEU A 1 121 ? -10.292 -3.585 -11.564 1.00 95.19 121 LEU A O 1
ATOM 942 N N . PHE A 1 122 ? -9.542 -4.726 -9.778 1.00 95.62 122 PHE A N 1
ATOM 943 C CA . PHE A 1 122 ? -8.422 -5.350 -10.486 1.00 95.62 122 PHE A CA 1
ATOM 944 C C . PHE A 1 122 ? -8.905 -6.313 -11.570 1.00 95.62 122 PHE A C 1
ATOM 946 O O . PHE A 1 122 ? -8.329 -6.338 -12.653 1.00 95.62 122 PHE A O 1
ATOM 953 N N . SER A 1 123 ? -10.000 -7.034 -11.337 1.00 95.12 123 SER A N 1
ATOM 954 C CA . SER A 1 123 ? -10.575 -7.908 -12.357 1.00 95.12 123 SER A CA 1
ATOM 955 C C . SER A 1 123 ? -11.069 -7.127 -13.580 1.00 95.12 123 SER A C 1
ATOM 957 O O . SER A 1 123 ? -10.751 -7.492 -14.711 1.00 95.12 123 SER A O 1
ATOM 959 N N . ASP A 1 124 ? -11.737 -5.987 -13.369 1.00 92.88 124 ASP A N 1
ATOM 960 C CA . ASP A 1 124 ? -12.165 -5.098 -14.460 1.00 92.88 124 ASP A CA 1
ATOM 961 C C . ASP A 1 124 ? -10.970 -4.476 -15.208 1.00 92.88 124 ASP A C 1
ATOM 963 O O . ASP A 1 124 ? -10.889 -4.529 -16.439 1.00 92.88 124 ASP A O 1
ATOM 967 N N . LYS A 1 125 ? -10.009 -3.898 -14.473 1.00 92.88 125 LYS A N 1
ATOM 968 C CA . LYS A 1 125 ? -8.911 -3.118 -15.070 1.00 92.88 125 LYS A CA 1
ATOM 969 C C . LYS A 1 125 ? -7.774 -3.979 -15.600 1.00 92.88 125 LYS A C 1
ATOM 971 O O . LYS A 1 125 ? -7.354 -3.798 -16.744 1.00 92.88 125 LYS A O 1
ATOM 976 N N . GLU A 1 126 ? -7.293 -4.923 -14.809 1.00 93.06 126 GLU A N 1
ATOM 977 C CA . GLU A 1 126 ? -6.149 -5.770 -15.156 1.00 93.06 126 GLU A CA 1
ATOM 978 C C . GLU A 1 126 ? -6.555 -7.031 -15.924 1.00 93.06 126 GLU A C 1
ATOM 980 O O . GLU A 1 126 ? -5.730 -7.619 -16.622 1.00 93.06 126 GLU A O 1
ATOM 985 N N . GLY A 1 127 ? -7.830 -7.432 -15.850 1.00 93.38 127 GLY A N 1
ATOM 986 C CA . GLY A 1 127 ? -8.291 -8.701 -16.415 1.00 93.38 127 GLY A CA 1
ATOM 987 C C . GLY A 1 127 ? -7.879 -9.919 -15.602 1.00 93.38 127 GLY A C 1
ATOM 988 O O . GLY A 1 127 ? -7.912 -11.029 -16.127 1.00 93.38 127 GLY A O 1
ATOM 989 N N . TRP A 1 128 ? -7.455 -9.710 -14.359 1.00 96.06 128 TRP A N 1
ATOM 990 C CA . TRP A 1 128 ? -7.153 -10.782 -13.424 1.00 96.06 128 TRP A CA 1
ATOM 991 C C . TRP A 1 128 ? -8.445 -11.472 -12.971 1.00 96.06 128 TRP A C 1
ATOM 993 O O . TRP A 1 128 ? -9.527 -10.877 -12.939 1.00 96.06 128 TRP A O 1
ATOM 1003 N N . SER A 1 129 ? -8.345 -12.736 -12.590 1.00 97.38 129 SER A N 1
ATOM 1004 C CA . SER A 1 129 ? -9.381 -13.398 -11.805 1.00 97.38 129 SER A CA 1
ATOM 1005 C C . SER A 1 129 ? -9.518 -12.734 -10.428 1.00 97.38 129 SER A C 1
ATOM 1007 O O . SER A 1 129 ? -8.608 -12.063 -9.933 1.00 97.38 129 SER A O 1
ATOM 1009 N N . TYR A 1 130 ? -10.669 -12.928 -9.779 1.00 96.75 130 TYR A N 1
ATOM 1010 C CA . TYR A 1 130 ? -10.893 -12.409 -8.428 1.00 96.75 130 TYR A CA 1
ATOM 1011 C C . TYR A 1 130 ? -9.850 -12.938 -7.429 1.00 96.75 130 TYR A C 1
ATOM 1013 O O . TYR A 1 130 ? -9.387 -12.197 -6.566 1.00 96.75 130 TYR A O 1
ATOM 1021 N N . GLU A 1 131 ? -9.449 -14.202 -7.577 1.00 96.75 131 GLU A N 1
ATOM 1022 C CA . GLU A 1 131 ? -8.457 -14.857 -6.720 1.00 96.75 131 GLU A CA 1
ATOM 1023 C C . GLU A 1 131 ? -7.075 -14.211 -6.852 1.00 96.75 131 GLU A C 1
ATOM 1025 O O . GLU A 1 131 ? -6.447 -13.897 -5.843 1.00 96.75 131 GLU A O 1
ATOM 1030 N N . GLU A 1 132 ? -6.635 -13.926 -8.079 1.00 97.31 132 GLU A N 1
ATOM 1031 C CA . GLU A 1 132 ? -5.388 -13.199 -8.345 1.00 97.31 132 GLU A CA 1
ATOM 1032 C C . GLU A 1 132 ? -5.439 -11.767 -7.791 1.00 97.31 132 GLU A C 1
ATOM 1034 O O . GLU A 1 132 ? -4.476 -11.292 -7.190 1.00 97.31 132 GLU A O 1
ATOM 1039 N N . GLY A 1 133 ? -6.580 -11.082 -7.923 1.00 97.12 133 GLY A N 1
ATOM 1040 C CA . GLY A 1 133 ? -6.779 -9.753 -7.339 1.00 97.12 133 GLY A CA 1
ATOM 1041 C C . GLY A 1 133 ? -6.742 -9.758 -5.805 1.00 97.12 133 GLY A C 1
ATOM 1042 O O . GLY A 1 133 ? -6.188 -8.838 -5.189 1.00 97.12 133 GLY A O 1
ATOM 1043 N N . PHE A 1 134 ? -7.303 -10.792 -5.175 1.00 97.06 134 PHE A N 1
ATOM 1044 C CA . PHE A 1 134 ? -7.256 -10.981 -3.723 1.00 97.06 134 PHE A CA 1
ATOM 1045 C C . PHE A 1 134 ? -5.838 -11.310 -3.251 1.00 97.06 134 PHE A C 1
ATOM 1047 O O . PHE A 1 134 ? -5.349 -10.694 -2.301 1.00 97.06 134 PHE A O 1
ATOM 1054 N N . TYR A 1 135 ? -5.150 -12.206 -3.962 1.00 97.38 135 TYR A N 1
ATOM 1055 C CA . TYR A 1 135 ? -3.740 -12.517 -3.748 1.00 97.38 135 TYR A CA 1
ATOM 1056 C C . TYR A 1 135 ? -2.876 -11.253 -3.807 1.00 97.38 135 TYR A C 1
ATOM 1058 O O . TYR A 1 135 ? -2.154 -10.952 -2.854 1.00 97.38 135 TYR A O 1
ATOM 1066 N N . TYR A 1 136 ? -3.026 -10.458 -4.870 1.00 97.25 136 TYR A N 1
ATOM 1067 C CA . TYR A 1 136 ? -2.328 -9.186 -5.023 1.00 97.25 136 TYR A CA 1
ATOM 1068 C C . TYR A 1 136 ? -2.612 -8.237 -3.853 1.00 97.25 136 TYR A C 1
ATOM 1070 O O . TYR A 1 136 ? -1.677 -7.667 -3.290 1.00 97.25 136 TYR A O 1
ATOM 1078 N N . SER A 1 137 ? -3.878 -8.103 -3.439 1.00 97.06 137 SER A N 1
ATOM 1079 C CA . SER A 1 137 ? -4.263 -7.251 -2.305 1.00 97.06 137 SER A CA 1
ATOM 1080 C C . SER A 1 137 ? -3.547 -7.646 -1.018 1.00 97.06 137 SER A C 1
ATOM 1082 O O . SER A 1 137 ? -2.956 -6.794 -0.352 1.00 97.06 137 SER A O 1
ATOM 1084 N N . PHE A 1 138 ? -3.554 -8.938 -0.689 1.00 95.75 138 PHE A N 1
ATOM 1085 C CA . PHE A 1 138 ? -2.914 -9.439 0.521 1.00 95.75 138 PHE A CA 1
ATOM 1086 C C . PHE A 1 138 ? -1.393 -9.243 0.485 1.00 95.75 138 PHE A C 1
ATOM 1088 O O . PHE A 1 138 ? -0.855 -8.601 1.383 1.00 95.75 138 PHE A O 1
ATOM 1095 N N . ILE A 1 139 ? -0.718 -9.708 -0.574 1.00 96.56 139 ILE A N 1
ATOM 1096 C CA . ILE A 1 139 ? 0.747 -9.618 -0.738 1.00 96.56 139 ILE A CA 1
ATOM 1097 C C . ILE A 1 139 ? 1.247 -8.170 -0.732 1.00 96.56 139 ILE A C 1
ATOM 1099 O O . ILE A 1 139 ? 2.343 -7.880 -0.240 1.00 96.56 139 ILE A O 1
ATOM 1103 N N . THR A 1 140 ? 0.443 -7.258 -1.273 1.00 96.94 140 THR A N 1
ATOM 1104 C CA . THR A 1 140 ? 0.736 -5.825 -1.300 1.00 96.94 140 THR A CA 1
ATOM 1105 C C . THR A 1 140 ? 0.619 -5.205 0.086 1.00 96.94 140 THR A C 1
ATOM 1107 O O . THR A 1 140 ? 1.564 -4.572 0.555 1.00 96.94 140 THR A O 1
ATOM 1110 N N . LEU A 1 141 ? -0.527 -5.379 0.754 1.00 95.94 141 LEU A N 1
ATOM 1111 C CA . LEU A 1 141 ? -0.786 -4.738 2.046 1.00 95.94 141 LEU A CA 1
ATOM 1112 C C . LEU A 1 141 ? 0.047 -5.345 3.178 1.00 95.94 141 LEU A C 1
ATOM 1114 O O . LEU A 1 141 ? 0.410 -4.630 4.106 1.00 95.94 141 LEU A O 1
ATOM 1118 N N . SER A 1 142 ? 0.402 -6.629 3.084 1.00 94.25 142 SER A N 1
ATOM 1119 C CA . SER A 1 142 ? 1.326 -7.293 4.009 1.00 94.25 142 SER A CA 1
ATOM 1120 C C . SER A 1 142 ? 2.800 -6.970 3.739 1.00 94.25 142 SER A C 1
ATOM 1122 O O . SER A 1 142 ? 3.670 -7.614 4.322 1.00 94.25 142 SER A O 1
ATOM 1124 N N . THR A 1 143 ? 3.083 -6.055 2.804 1.00 94.94 143 THR A N 1
ATOM 1125 C CA . THR A 1 143 ? 4.429 -5.625 2.399 1.00 94.94 143 THR A CA 1
ATOM 1126 C C . THR A 1 143 ? 5.361 -6.758 1.958 1.00 94.94 143 THR A C 1
ATOM 1128 O O . THR A 1 143 ? 6.570 -6.652 2.127 1.00 94.94 143 THR A O 1
ATOM 1131 N N . ILE A 1 144 ? 4.819 -7.852 1.407 1.00 96.44 144 ILE A N 1
ATOM 1132 C CA . ILE A 1 144 ? 5.631 -8.954 0.862 1.00 96.44 144 ILE A CA 1
ATOM 1133 C C . ILE A 1 144 ? 6.131 -8.591 -0.539 1.00 96.44 144 ILE A C 1
ATOM 1135 O O . ILE A 1 144 ? 7.307 -8.774 -0.834 1.00 96.44 144 ILE A O 1
ATOM 1139 N N . GLY A 1 145 ? 5.236 -8.082 -1.395 1.00 95.31 145 GLY A N 1
ATOM 1140 C CA . GLY A 1 145 ? 5.603 -7.484 -2.680 1.00 95.31 145 GLY A CA 1
ATOM 1141 C C . GLY A 1 145 ? 6.375 -8.392 -3.645 1.00 95.31 145 GLY A C 1
ATOM 1142 O O . GLY A 1 145 ? 7.402 -7.974 -4.165 1.00 95.31 145 GLY A O 1
ATOM 1143 N N . PHE A 1 146 ? 5.887 -9.602 -3.944 1.00 94.69 146 PHE A N 1
ATOM 1144 C CA . PHE A 1 146 ? 6.581 -10.520 -4.866 1.00 94.69 146 PHE A CA 1
ATOM 1145 C C . PHE A 1 146 ? 6.840 -9.944 -6.269 1.00 94.69 146 PHE A C 1
ATOM 1147 O O . PHE A 1 146 ? 7.836 -10.294 -6.900 1.00 94.69 146 PHE A O 1
ATOM 1154 N N . GLY A 1 147 ? 5.962 -9.058 -6.753 1.00 91.94 147 GLY A N 1
ATOM 1155 C CA . GLY A 1 147 ? 6.130 -8.370 -8.038 1.00 91.94 147 GLY A CA 1
ATOM 1156 C C . GLY A 1 147 ? 5.763 -9.195 -9.272 1.00 91.94 147 GLY A C 1
ATOM 1157 O O . GLY A 1 147 ? 6.008 -8.751 -10.393 1.00 91.94 147 GLY A O 1
ATOM 1158 N N . ASP A 1 148 ? 5.170 -10.365 -9.066 1.00 91.31 148 ASP A N 1
ATOM 1159 C CA . ASP A 1 148 ? 4.539 -11.210 -10.079 1.00 91.31 148 ASP A CA 1
ATOM 1160 C C . ASP A 1 148 ? 3.239 -10.587 -10.616 1.00 91.31 148 ASP A C 1
ATOM 1162 O O . ASP A 1 148 ? 3.034 -10.542 -11.829 1.00 91.31 148 ASP A O 1
ATOM 1166 N N . TYR A 1 149 ? 2.429 -10.006 -9.729 1.00 93.44 149 TYR A N 1
ATOM 1167 C CA . TYR A 1 149 ? 1.290 -9.154 -10.070 1.00 93.44 149 TYR A CA 1
ATOM 1168 C C . TYR A 1 149 ? 1.603 -7.703 -9.716 1.00 93.44 149 TYR A C 1
ATOM 1170 O O . TYR A 1 149 ? 1.859 -7.367 -8.558 1.00 93.44 149 TYR A O 1
ATOM 1178 N N . VAL A 1 150 ? 1.570 -6.820 -10.717 1.00 92.19 150 VAL A N 1
ATOM 1179 C CA . VAL A 1 150 ? 1.688 -5.371 -10.518 1.00 92.19 150 VAL A CA 1
ATOM 1180 C C . VAL A 1 150 ? 0.766 -4.642 -11.483 1.00 92.19 150 VAL A C 1
ATOM 1182 O O . VAL A 1 150 ? 0.744 -4.929 -12.679 1.00 92.19 150 VAL A O 1
ATOM 1185 N N . ILE A 1 151 ? 0.028 -3.673 -10.951 1.00 92.25 151 ILE A N 1
ATOM 1186 C CA . ILE A 1 151 ? -0.963 -2.913 -11.703 1.00 92.25 151 ILE A CA 1
ATOM 1187 C C . ILE A 1 151 ? -0.356 -2.053 -12.819 1.00 92.25 151 ILE A C 1
ATOM 1189 O O . ILE A 1 151 ? 0.736 -1.490 -12.685 1.00 92.25 151 ILE A O 1
ATOM 1193 N N . GLY A 1 152 ? -1.095 -1.876 -13.913 1.00 87.44 152 GLY A N 1
ATOM 1194 C CA . GLY A 1 152 ? -0.716 -0.944 -14.977 1.00 87.44 152 GLY A CA 1
ATOM 1195 C C . GLY A 1 152 ? 0.564 -1.331 -15.726 1.00 87.44 152 GLY A C 1
ATOM 1196 O O . GLY A 1 152 ? 1.294 -0.440 -16.172 1.00 87.44 152 GLY A O 1
ATOM 1197 N N . MET A 1 153 ? 0.857 -2.635 -15.794 1.00 81.88 153 MET A N 1
ATOM 1198 C CA . MET A 1 153 ? 2.062 -3.210 -16.408 1.00 81.88 153 MET A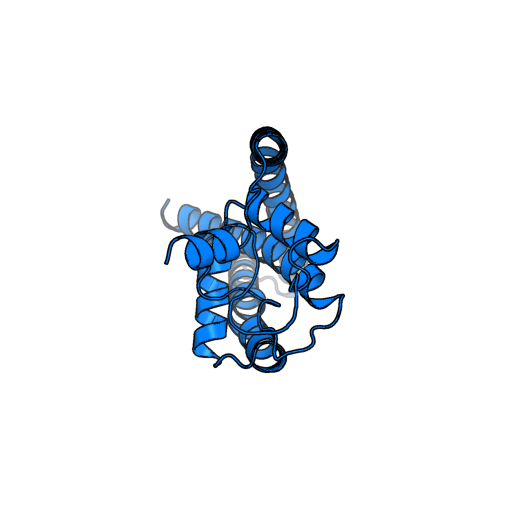 CA 1
ATOM 1199 C C . MET A 1 153 ? 1.772 -4.081 -17.644 1.00 81.88 153 MET A C 1
ATOM 1201 O O . MET A 1 153 ? 2.709 -4.642 -18.215 1.00 81.88 153 MET A O 1
ATOM 1205 N N . ASN A 1 154 ? 0.516 -4.192 -18.090 1.00 83.19 154 ASN A N 1
ATOM 1206 C CA . ASN A 1 154 ? 0.169 -4.943 -19.298 1.00 83.19 154 ASN A CA 1
ATOM 1207 C C . ASN A 1 154 ? 0.189 -4.035 -20.555 1.00 83.19 154 ASN A C 1
ATOM 1209 O O . ASN A 1 154 ? -0.579 -3.072 -20.591 1.00 83.19 154 ASN A O 1
ATOM 1213 N N . PRO A 1 155 ? 1.035 -4.302 -21.577 1.00 76.56 155 PRO A N 1
ATOM 1214 C CA . PRO A 1 155 ? 1.084 -3.509 -22.816 1.00 76.56 155 PRO A CA 1
ATOM 1215 C C . PRO A 1 155 ? -0.226 -3.516 -23.605 1.00 76.56 155 PRO A C 1
ATOM 1217 O O . PRO A 1 155 ? -0.521 -2.546 -24.300 1.00 76.56 155 PRO A O 1
ATOM 1220 N N . ASP A 1 156 ? -1.003 -4.592 -23.503 1.00 80.81 156 ASP A N 1
ATOM 1221 C CA . ASP A 1 156 ? -2.210 -4.793 -24.308 1.00 80.81 156 ASP A CA 1
ATOM 1222 C C . ASP A 1 156 ? -3.421 -4.030 -23.746 1.00 80.81 156 ASP A C 1
ATOM 1224 O O . ASP A 1 156 ? -4.502 -4.034 -24.338 1.00 80.81 156 ASP A O 1
ATOM 1228 N N . ARG A 1 157 ? -3.260 -3.371 -22.590 1.00 82.44 157 ARG A N 1
ATOM 1229 C CA . ARG A 1 157 ? -4.327 -2.655 -21.88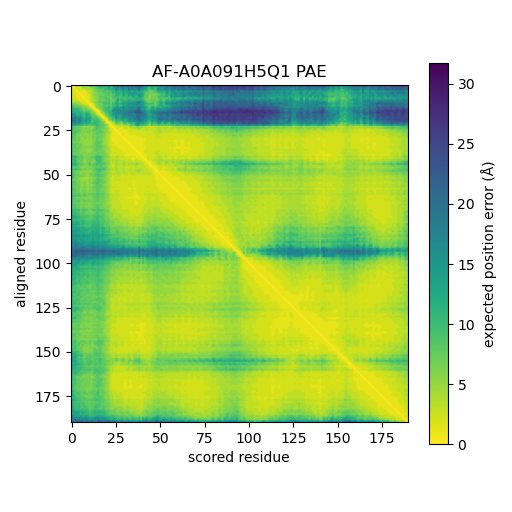6 1.00 82.44 157 ARG A CA 1
ATOM 1230 C C . ARG A 1 157 ? -4.000 -1.178 -21.723 1.00 82.44 157 ARG A C 1
ATOM 1232 O O . ARG A 1 157 ? -2.888 -0.784 -21.385 1.00 82.44 157 ARG A O 1
ATOM 1239 N N . THR A 1 158 ? -5.016 -0.343 -21.907 1.00 83.62 158 THR A N 1
ATOM 1240 C CA . THR A 1 158 ? -4.928 1.099 -21.667 1.00 83.62 158 THR A CA 1
ATOM 1241 C C . THR A 1 158 ? -5.473 1.434 -20.288 1.00 83.62 158 THR A C 1
ATOM 1243 O O . THR A 1 158 ? -6.653 1.214 -20.010 1.00 83.62 158 THR A O 1
ATOM 1246 N N . TYR A 1 159 ? -4.629 2.014 -19.441 1.00 86.50 159 TYR A N 1
ATOM 1247 C CA . TYR A 1 159 ? -4.998 2.385 -18.080 1.00 86.50 159 TYR A CA 1
ATOM 1248 C C . TYR A 1 159 ? -5.266 3.889 -17.974 1.00 86.50 159 TYR A C 1
ATOM 1250 O O . TYR A 1 159 ? -4.497 4.685 -18.517 1.00 86.50 159 TYR A O 1
ATOM 1258 N N . PRO A 1 160 ? -6.313 4.313 -17.246 1.00 87.81 160 PRO A N 1
ATOM 1259 C CA . PRO A 1 160 ? -6.512 5.723 -16.940 1.00 87.81 160 PRO A CA 1
ATOM 1260 C C . PRO A 1 160 ? -5.373 6.287 -16.081 1.00 87.81 160 PRO A C 1
ATOM 1262 O O . PRO A 1 160 ? -4.915 5.631 -15.146 1.00 87.81 160 PRO A O 1
ATOM 1265 N N . SER A 1 161 ? -4.982 7.544 -16.303 1.00 84.50 161 SER A N 1
ATOM 1266 C CA . SER A 1 161 ? -3.876 8.184 -15.566 1.00 84.50 161 SER A CA 1
ATOM 1267 C C . SER A 1 161 ? -4.103 8.290 -14.051 1.00 84.50 161 SER A C 1
ATOM 1269 O O . SER A 1 161 ? -3.150 8.404 -13.285 1.00 84.50 161 SER A O 1
ATOM 1271 N N . TRP A 1 162 ? -5.359 8.266 -13.594 1.00 88.88 162 TRP A N 1
ATOM 1272 C CA . TRP A 1 162 ? -5.699 8.311 -12.169 1.00 88.88 162 TRP A CA 1
ATOM 1273 C C . TRP A 1 162 ? -5.494 6.969 -11.457 1.00 88.88 162 TRP A C 1
ATOM 1275 O O . TRP A 1 162 ? -5.329 6.949 -10.240 1.00 88.88 162 TRP A O 1
ATOM 1285 N N . TYR A 1 163 ? -5.487 5.856 -12.193 1.00 91.75 163 TYR A N 1
ATOM 1286 C CA . TYR A 1 163 ? -5.586 4.509 -11.635 1.00 91.75 163 TYR A CA 1
ATOM 1287 C C . TYR A 1 163 ? -4.424 4.171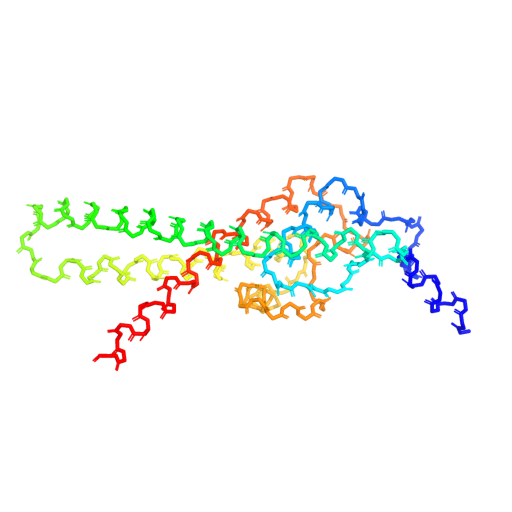 -10.696 1.00 91.75 163 TYR A C 1
ATOM 1289 O O . TYR A 1 163 ? -4.651 3.889 -9.522 1.00 91.75 163 TYR A O 1
ATOM 1297 N N . LYS A 1 164 ? -3.177 4.312 -11.162 1.00 91.38 164 LYS A N 1
ATOM 1298 C CA . LYS A 1 164 ? -1.979 4.077 -10.337 1.00 91.38 164 LYS A CA 1
ATOM 1299 C C . LYS A 1 164 ? -1.953 4.966 -9.088 1.00 91.38 164 LYS A C 1
ATOM 1301 O O . LYS A 1 164 ? -1.619 4.485 -8.014 1.00 91.38 164 LYS A O 1
ATOM 1306 N N . ASN A 1 165 ? -2.367 6.232 -9.194 1.00 92.75 165 ASN A N 1
ATOM 1307 C CA . ASN A 1 165 ? -2.402 7.151 -8.050 1.00 92.75 165 ASN A CA 1
ATOM 1308 C C . ASN A 1 165 ? -3.457 6.745 -7.009 1.00 92.75 165 ASN A C 1
ATOM 1310 O O . ASN A 1 165 ? -3.185 6.803 -5.812 1.00 92.75 165 ASN A O 1
ATOM 1314 N N . VAL A 1 166 ? -4.638 6.301 -7.450 1.00 94.81 166 VAL A N 1
ATOM 1315 C CA . VAL A 1 166 ? -5.688 5.792 -6.552 1.00 94.81 166 VAL A CA 1
ATOM 1316 C C . VAL A 1 166 ? -5.217 4.535 -5.823 1.00 94.81 166 VAL A C 1
ATOM 1318 O O . VAL A 1 166 ? -5.393 4.444 -4.610 1.00 94.81 166 VAL A O 1
ATOM 1321 N N . ILE A 1 167 ? -4.558 3.607 -6.523 1.00 95.31 167 ILE A N 1
ATOM 1322 C CA . ILE A 1 167 ? -3.996 2.403 -5.896 1.00 95.31 167 ILE A CA 1
ATOM 1323 C C . ILE A 1 167 ? -2.869 2.763 -4.919 1.00 95.31 167 ILE A C 1
ATOM 1325 O O . ILE A 1 167 ? -2.850 2.241 -3.809 1.00 95.31 167 ILE A O 1
ATOM 1329 N N . SER A 1 168 ? -1.990 3.712 -5.254 1.00 94.75 168 SER A N 1
ATOM 1330 C CA . SER A 1 168 ? -0.977 4.218 -4.316 1.00 94.75 168 SER A CA 1
ATOM 1331 C C . SER A 1 168 ? -1.589 4.760 -3.020 1.00 94.75 168 SER A C 1
ATOM 1333 O O . SER A 1 168 ? -1.081 4.475 -1.939 1.00 94.75 168 SER A O 1
ATOM 1335 N N . LEU A 1 169 ? -2.688 5.517 -3.105 1.00 94.56 169 LEU A N 1
ATOM 1336 C CA . LEU A 1 169 ? -3.396 6.006 -1.917 1.00 94.56 169 LEU A CA 1
ATOM 1337 C C . LEU A 1 169 ? -4.033 4.855 -1.132 1.00 94.56 169 LEU A C 1
ATOM 1339 O O . LEU A 1 169 ? -3.887 4.795 0.088 1.00 94.56 169 LEU A O 1
ATOM 1343 N N . TRP A 1 170 ? -4.691 3.921 -1.823 1.00 96.25 170 TRP A N 1
ATOM 1344 C CA . TRP A 1 170 ? -5.262 2.723 -1.204 1.00 96.25 170 TRP A CA 1
ATOM 1345 C C . TRP A 1 170 ? -4.215 1.917 -0.425 1.00 96.25 170 TRP A C 1
ATOM 1347 O O . TRP A 1 170 ? -4.515 1.494 0.688 1.00 96.25 170 TRP A O 1
ATOM 1357 N N . ILE A 1 171 ? -2.984 1.780 -0.933 1.00 96.31 171 ILE A N 1
ATOM 1358 C CA . ILE A 1 171 ? -1.882 1.116 -0.216 1.00 96.31 171 ILE A CA 1
ATOM 1359 C C . ILE A 1 171 ? -1.605 1.801 1.129 1.00 96.31 171 ILE A C 1
ATOM 1361 O O . ILE A 1 171 ? -1.531 1.124 2.153 1.00 96.31 171 ILE A O 1
ATOM 1365 N N . ILE A 1 172 ? -1.490 3.134 1.155 1.00 94.00 172 ILE A N 1
ATOM 1366 C CA . ILE A 1 172 ? -1.188 3.886 2.387 1.00 94.00 172 ILE A CA 1
ATOM 1367 C C . ILE A 1 172 ? -2.290 3.674 3.437 1.00 94.00 172 ILE A C 1
ATOM 1369 O O . ILE A 1 172 ? -1.997 3.342 4.587 1.00 94.00 172 ILE A O 1
ATOM 1373 N N . PHE A 1 173 ? -3.560 3.813 3.044 1.00 93.50 173 PHE A N 1
ATOM 1374 C CA . PHE A 1 173 ? -4.689 3.618 3.962 1.00 93.50 173 PHE A CA 1
ATOM 1375 C C . PHE A 1 173 ? -4.869 2.151 4.377 1.00 93.50 173 PHE A C 1
ATOM 1377 O O . PHE A 1 173 ? -5.138 1.873 5.546 1.00 93.50 173 PHE A O 1
ATOM 1384 N N . GLY A 1 174 ? -4.682 1.211 3.450 1.00 94.25 174 GLY A N 1
ATOM 1385 C CA . GLY A 1 174 ? -4.794 -0.221 3.712 1.00 94.25 174 GLY A CA 1
ATOM 1386 C C . GLY A 1 174 ? -3.723 -0.719 4.679 1.00 94.25 174 GLY A C 1
ATOM 1387 O O . GLY A 1 174 ? -4.034 -1.490 5.587 1.00 94.25 174 GLY A O 1
ATOM 1388 N N . MET A 1 175 ? -2.487 -0.225 4.566 1.00 93.00 175 MET A N 1
ATOM 1389 C CA . MET A 1 175 ? -1.434 -0.537 5.536 1.00 93.00 175 MET A CA 1
ATOM 1390 C C . MET A 1 175 ? -1.706 0.073 6.912 1.00 93.00 175 MET A C 1
ATOM 1392 O O . MET A 1 175 ? -1.442 -0.576 7.923 1.00 93.00 175 MET A O 1
ATOM 1396 N N . ALA A 1 176 ? -2.265 1.287 6.979 1.00 92.38 176 ALA A N 1
ATOM 1397 C CA . ALA A 1 176 ? -2.656 1.879 8.258 1.00 92.38 176 ALA A CA 1
ATOM 1398 C C . ALA A 1 176 ? -3.739 1.031 8.950 1.00 92.38 176 ALA A C 1
ATOM 1400 O O . ALA A 1 176 ? -3.662 0.781 10.154 1.00 92.38 176 ALA A O 1
ATOM 1401 N N . TRP A 1 177 ? -4.708 0.515 8.187 1.00 92.31 177 TRP A N 1
ATOM 1402 C CA . TRP A 1 177 ? -5.685 -0.444 8.701 1.00 92.31 177 TRP A CA 1
ATOM 1403 C C . TRP A 1 177 ? -5.033 -1.765 9.139 1.00 92.31 177 TRP A C 1
ATOM 1405 O O . TRP A 1 177 ? -5.333 -2.251 10.229 1.00 92.31 177 TRP A O 1
ATOM 1415 N N . LEU A 1 178 ? -4.101 -2.324 8.361 1.00 90.94 178 LEU A N 1
ATOM 1416 C CA . LEU A 1 178 ? -3.411 -3.564 8.734 1.00 90.94 178 LEU A CA 1
ATOM 1417 C C . LEU A 1 178 ? -2.600 -3.398 10.034 1.00 90.94 178 LEU A C 1
ATOM 1419 O O . LEU A 1 178 ? -2.624 -4.278 10.895 1.00 90.94 178 LEU A O 1
ATOM 1423 N N . ALA A 1 179 ? -1.953 -2.247 10.231 1.00 89.06 179 ALA A N 1
ATOM 1424 C CA . ALA A 1 179 ? -1.265 -1.920 11.480 1.00 89.06 179 ALA A CA 1
ATOM 1425 C C . ALA A 1 179 ? -2.226 -1.898 12.687 1.00 89.06 179 ALA A C 1
ATOM 1427 O O . ALA A 1 179 ? -1.870 -2.363 13.774 1.00 89.06 179 ALA A O 1
ATOM 1428 N N . LEU A 1 180 ? -3.466 -1.425 12.503 1.00 88.56 180 LEU A N 1
ATOM 1429 C CA . LEU A 1 180 ? -4.506 -1.486 13.537 1.00 88.56 180 LEU A CA 1
ATOM 1430 C C . LEU A 1 180 ? -4.951 -2.918 13.837 1.00 88.56 180 LEU A C 1
ATOM 1432 O O . LEU A 1 180 ? -5.153 -3.245 15.007 1.00 88.56 180 LEU A O 1
ATOM 1436 N N . VAL A 1 181 ? -5.075 -3.771 12.815 1.00 89.50 181 VAL A N 1
ATOM 1437 C CA . VAL A 1 181 ? -5.374 -5.202 12.997 1.00 89.50 181 VAL A CA 1
ATOM 1438 C C . VAL A 1 181 ? -4.286 -5.856 13.847 1.00 89.50 181 VAL A C 1
ATOM 1440 O O . VAL A 1 181 ? -4.605 -6.513 14.834 1.00 89.50 181 VAL A O 1
ATOM 1443 N N . ILE A 1 182 ? -3.009 -5.619 13.529 1.00 88.62 182 ILE A N 1
ATOM 1444 C CA . ILE A 1 182 ? -1.874 -6.151 14.301 1.00 88.62 182 ILE A CA 1
ATOM 1445 C C . ILE A 1 182 ? -1.944 -5.676 15.756 1.00 88.62 182 ILE A C 1
ATOM 1447 O O . ILE A 1 182 ? -1.849 -6.490 16.673 1.00 88.62 182 ILE A O 1
ATOM 1451 N N . LYS A 1 183 ? -2.175 -4.378 15.982 1.00 85.81 183 LYS A N 1
ATOM 1452 C CA . LYS A 1 183 ? -2.314 -3.813 17.332 1.00 85.81 183 LYS A CA 1
ATOM 1453 C C . LYS A 1 183 ? -3.477 -4.439 18.106 1.00 85.81 183 LYS A C 1
ATOM 1455 O O . LYS A 1 183 ? -3.349 -4.706 19.296 1.00 85.81 183 LYS A O 1
ATOM 1460 N N . PHE A 1 184 ? -4.603 -4.688 17.442 1.00 85.38 184 PHE A N 1
ATOM 1461 C CA . PHE A 1 184 ? -5.740 -5.373 18.050 1.00 85.38 184 PHE A CA 1
ATOM 1462 C C . PHE A 1 184 ? -5.405 -6.825 18.419 1.00 85.38 184 PHE A C 1
ATOM 1464 O O . PHE A 1 184 ? -5.740 -7.251 19.520 1.00 85.38 184 PHE A O 1
ATOM 1471 N N . CYS A 1 185 ? -4.709 -7.558 17.544 1.00 86.31 185 CYS A N 1
ATOM 1472 C CA . CYS A 1 185 ? -4.251 -8.919 17.826 1.00 86.31 185 CYS A CA 1
ATOM 1473 C C . CYS A 1 185 ? -3.293 -8.967 19.024 1.00 86.31 185 CYS A C 1
ATOM 1475 O O . CYS A 1 185 ? -3.440 -9.843 19.868 1.00 86.31 185 CYS A O 1
ATOM 1477 N N . ILE A 1 186 ? -2.354 -8.019 19.125 1.00 87.81 186 ILE A N 1
ATOM 1478 C CA . ILE A 1 186 ? -1.432 -7.918 20.270 1.00 87.81 186 ILE A CA 1
ATOM 1479 C C . ILE A 1 186 ? -2.219 -7.711 21.568 1.00 87.81 186 ILE A C 1
ATOM 1481 O O . ILE A 1 186 ? -2.057 -8.485 22.502 1.00 87.81 186 ILE A O 1
ATOM 1485 N N . ASN A 1 187 ? -3.149 -6.752 21.591 1.00 84.62 187 ASN A N 1
ATOM 1486 C CA . ASN A 1 187 ? -3.987 -6.478 22.765 1.00 84.62 187 ASN A CA 1
ATOM 1487 C C . ASN A 1 187 ? -4.910 -7.643 23.170 1.00 84.62 187 ASN A C 1
ATOM 1489 O O . ASN A 1 187 ? -5.490 -7.601 24.247 1.00 84.62 187 ASN A O 1
ATOM 1493 N N . PHE A 1 188 ? -5.154 -8.607 22.279 1.00 80.81 188 PHE A N 1
ATOM 1494 C CA . PHE A 1 188 ? -5.935 -9.807 22.588 1.00 80.81 188 PHE A CA 1
ATOM 1495 C C . PHE A 1 188 ? -5.066 -10.935 23.163 1.00 80.81 188 PHE A C 1
ATOM 1497 O O . PHE A 1 188 ? -5.590 -11.829 23.824 1.00 80.81 188 PHE A O 1
ATOM 1504 N N . LEU A 1 189 ? -3.762 -10.926 22.865 1.00 84.69 189 LEU A N 1
ATOM 1505 C CA . LEU A 1 189 ? -2.797 -11.918 23.344 1.00 84.69 189 LEU A CA 1
ATOM 1506 C C . LEU A 1 189 ? -2.227 -11.576 24.729 1.00 84.69 189 LEU A C 1
ATOM 1508 O O . LEU A 1 189 ? -1.811 -12.497 25.432 1.00 84.69 189 LEU A O 1
ATOM 1512 N N . GLU A 1 190 ? -2.188 -10.290 25.089 1.00 78.31 190 GLU A N 1
ATOM 1513 C CA . GLU A 1 190 ? -1.868 -9.786 26.439 1.00 78.31 190 GLU A CA 1
ATOM 1514 C C . GLU A 1 190 ? -3.067 -9.880 27.395 1.00 78.31 190 GLU A C 1
ATOM 1516 O O . GLU A 1 190 ? -2.846 -10.284 28.561 1.00 78.31 190 GLU A O 1
#

Organism: NCBI:txid175836

Solvent-accessible surface area (backbone atoms only — not comparable to full-atom values): 10475 Å² total; per-residue (Å²): 109,70,68,59,55,50,38,46,69,72,60,36,56,94,81,61,99,56,80,59,72,50,62,79,37,74,49,32,44,50,38,49,51,49,33,49,28,63,57,21,53,38,66,79,71,73,68,80,48,74,68,47,41,56,49,48,51,57,48,36,66,55,35,30,60,52,41,54,52,49,34,49,52,52,34,48,53,52,49,52,52,50,51,54,54,27,53,58,50,29,74,74,65,72,47,94,57,41,61,59,52,50,54,51,49,51,54,53,49,45,47,45,60,55,41,62,47,50,10,59,55,36,24,71,73,73,64,42,53,56,66,56,23,33,50,45,36,50,37,50,54,69,33,60,20,81,40,85,71,63,87,78,68,56,84,94,56,90,72,64,82,60,51,53,52,53,51,46,51,49,48,55,56,36,34,19,50,50,54,48,53,52,53,52,52,51,69,70,72,108

Mean predicted aligned error: 6.17 Å

Foldseek 3Di:
DVVVVVCVLVVHDPPDPDRHLCCPPPLNVLLCLLLLLVLLCLVNHDDPDPVRVVVSVVSNVPSNVVLVVVLVVLLVVVVVVLVVVQVVVCVVPVDPCSSVVSLVVLLVVLCCVQQQPQLVVCCVQVVDDSVVRNVCSCSLLVSVNNNPDDPSPDPVGDDDSCVSVVVSVSSSNSNSSVVNVVVVVVVVVD

InterPro domains:
  IPR003280 Two pore domain potassium channel [PR01333] (35-63)
  IPR003280 Two pore domain potassium channel [PR01333] (142-151)
  IPR003280 Two pore domain potassium channel [PTHR11003] (5-184)
  IPR013099 Potassium channel domain [PF07885] (20-78)
  IPR013099 Potassium channel domain [PF07885] (105-189)

Secondary structure (DSSP, 8-state):
-HHHHHHHHTT--SSSS-S-SSSSSHHHHHHHHHHHHTT---SSS---SHHHHHHHHHHHHHHHHHHHHHHHHHHHHHHHHHHHHHHHHHHHH--TTHHHHHHHHHHHHHHIIIIISHHHHHHHHH---HHHHHHHHHHHHTT---SSS-TT--TTSPPPTTHHHHHHHHHHHHHHHHHHHHHHHHHHH-

pLDDT: mean 87.45, std 10.31, range [54.94, 97.38]

Nearest PDB structures (foldseek):
  4xdj-assembly1_A  TM=8.819E-01  e=2.012E-12  Homo sapiens
  6wm0-assembly1_A  TM=9.294E-01  e=5.714E-12  Mus musculus
  4xdk-assembly1_B  TM=8.760E-01  e=7.243E-12  Homo sapiens
  4xdj-assembly1_B  TM=8.705E-01  e=2.371E-11  Homo sapiens
  6rv4-assembly2_D  TM=7.786E-01  e=1.502E-08  Homo sapiens